Protein AF-A0A0T6BA64-F1 (afdb_monomer)

InterPro domains:
  IPR000832 GPCR, family 2, secretin-like [PF00002] (2-175)
  IPR017981 GPCR, family 2-like, 7TM [PS50261] (1-182)
  IPR051384 Methuselah G-protein coupled receptor [PTHR47154] (1-181)

Sequence (182 aa):
MIISMPFLLATFLVYALLPDRNLPAKALMCYVLSLLFAYILLVTIQLNNGHEEKTCIALGFFCYFFFMASFFWMNASCLDIFFTFSGIRGVLGDKKKENKRFMYYSVYAWGIPVLMVGFASIFTFKVTDSSNWYTGIGNGQCWFRNGWPTGIYFYFPIAILLIVNMVLFGVTTYKIKKVQHD

Radius of gyration: 18.96 Å; Cα contacts (8 Å, |Δi|>4): 178; chains: 1; bounding box: 51×31×55 Å

Mean predicted aligned error: 5.9 Å

Foldseek 3Di:
DVVCLVVLVVLLVVLVPDPDCALLSVLSNLLSVLVNQLVVLVVVQVVDLPDDLVVLQVSALSSQLSLQLNLLSLLLSLVVLLCVLVVVDDPDDDPVVRVVSSVVSCCRSNVVSVVLSVVLVCLCPPPDPPDLSHQCCSVSGSYGDPDSNCVPSPVVVSVVSVVSSVVSVVSSVVSVVVVVVD

Nearest PDB structures (foldseek):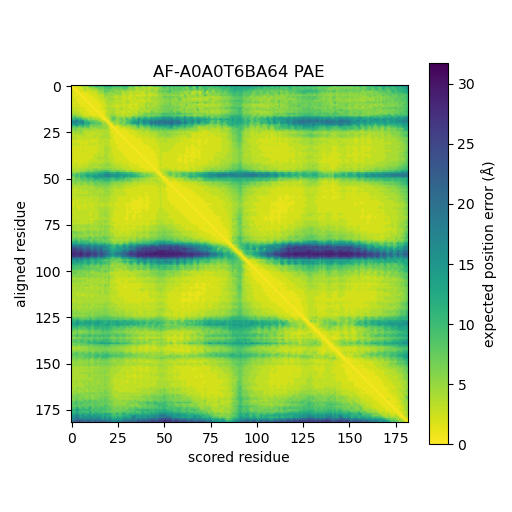
  6ds0-assembly1_A  TM=7.260E-01  e=1.785E-01  Homo sapiens
  7wc8-assembly1_A  TM=6.322E-01  e=1.474E-01  Homo sapiens
  8u54-assembly1_A  TM=6.680E-01  e=2.619E-01  Homo sapiens
  8u5c-assembly1_F  TM=7.156E-01  e=7.518E-01  Homo sapiens
  8z8z-assembly1_B  TM=6.820E-01  e=1.103E+00  Homo sapiens

Structure (mmCIF, N/CA/C/O backbone):
data_AF-A0A0T6BA64-F1
#
_entry.id   AF-A0A0T6BA64-F1
#
loop_
_atom_site.group_PDB
_atom_site.id
_atom_site.type_symbol
_atom_site.label_atom_id
_atom_site.label_alt_id
_atom_site.label_comp_id
_atom_site.label_asym_id
_atom_site.label_entity_id
_atom_site.label_seq_id
_atom_site.pdbx_PDB_ins_code
_atom_site.Cartn_x
_atom_site.Cartn_y
_atom_site.Cartn_z
_atom_site.occupancy
_atom_site.B_iso_or_equiv
_atom_site.auth_seq_id
_atom_site.auth_comp_id
_atom_site.auth_asym_id
_atom_site.auth_atom_id
_atom_site.pdbx_PDB_model_num
ATOM 1 N N . MET A 1 1 ? 4.793 15.637 -0.772 1.00 80.38 1 MET A N 1
ATOM 2 C CA . MET A 1 1 ? 5.589 14.464 -0.342 1.00 80.38 1 MET A CA 1
ATOM 3 C C . MET A 1 1 ? 6.731 14.877 0.572 1.00 80.38 1 MET A C 1
ATOM 5 O O . MET A 1 1 ? 6.636 14.577 1.751 1.00 80.38 1 MET A O 1
ATOM 9 N N . ILE A 1 2 ? 7.733 15.629 0.091 1.00 85.50 2 ILE A N 1
ATOM 10 C CA . ILE A 1 2 ? 8.911 16.033 0.894 1.00 85.50 2 ILE A CA 1
ATOM 11 C C . ILE A 1 2 ? 8.518 16.811 2.159 1.00 85.50 2 ILE A C 1
ATOM 13 O O . ILE A 1 2 ? 8.923 16.439 3.253 1.00 85.50 2 ILE A O 1
ATOM 17 N N . ILE A 1 3 ? 7.651 17.824 2.030 1.00 88.62 3 ILE A N 1
ATOM 18 C CA . ILE A 1 3 ? 7.173 18.614 3.181 1.00 88.62 3 ILE A CA 1
ATOM 19 C C . ILE A 1 3 ? 6.436 17.735 4.202 1.00 88.62 3 ILE A C 1
ATOM 21 O O . ILE A 1 3 ? 6.531 17.980 5.39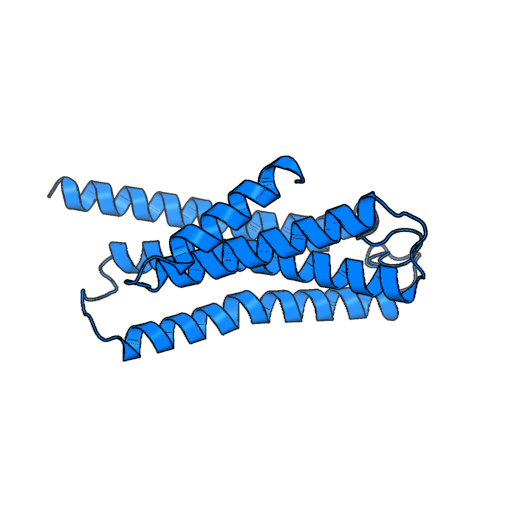3 1.00 88.62 3 ILE A O 1
ATOM 25 N N . SER A 1 4 ? 5.724 16.696 3.756 1.00 87.88 4 SER A N 1
ATOM 26 C CA . SER A 1 4 ? 4.881 15.846 4.608 1.00 87.88 4 SER A CA 1
ATOM 27 C C . SER A 1 4 ? 5.673 14.811 5.419 1.00 87.88 4 SER A C 1
ATOM 29 O O . SER A 1 4 ? 5.220 14.404 6.486 1.00 87.88 4 SER A O 1
ATOM 31 N N . MET A 1 5 ? 6.846 14.381 4.942 1.00 89.12 5 MET A N 1
ATOM 32 C CA . MET A 1 5 ? 7.691 13.377 5.605 1.00 89.12 5 MET A CA 1
ATOM 33 C C . MET A 1 5 ? 8.061 13.707 7.059 1.00 89.12 5 MET A C 1
ATOM 35 O O . MET A 1 5 ? 7.852 12.838 7.907 1.00 89.12 5 MET A O 1
ATOM 39 N N . PRO A 1 6 ? 8.570 14.912 7.399 1.00 89.69 6 PRO A N 1
ATOM 40 C CA . PRO A 1 6 ? 8.912 15.229 8.785 1.00 89.69 6 PRO A CA 1
ATOM 41 C C . PRO A 1 6 ? 7.691 15.179 9.709 1.00 89.69 6 PRO A C 1
ATOM 43 O O . PRO A 1 6 ? 7.802 14.693 10.830 1.00 89.69 6 PRO A O 1
ATOM 46 N N . PHE A 1 7 ? 6.509 15.591 9.236 1.00 89.50 7 PHE A N 1
ATOM 47 C CA . PHE A 1 7 ? 5.272 15.498 10.020 1.00 89.50 7 PHE A CA 1
ATOM 48 C C . PHE A 1 7 ? 4.823 14.049 10.225 1.00 89.50 7 PHE A C 1
ATOM 50 O O . PHE A 1 7 ? 4.375 13.696 11.316 1.00 89.50 7 PHE A O 1
ATOM 57 N N . LEU A 1 8 ? 4.967 13.190 9.211 1.00 87.00 8 LEU A N 1
ATOM 58 C CA . LEU A 1 8 ? 4.684 11.757 9.338 1.00 87.00 8 LEU A CA 1
ATOM 59 C C . LEU A 1 8 ? 5.641 11.094 10.334 1.00 87.00 8 LEU A C 1
ATOM 61 O O . LEU A 1 8 ? 5.199 10.345 11.202 1.00 87.00 8 LEU A O 1
ATOM 65 N N . LEU A 1 9 ? 6.932 11.420 10.269 1.00 89.31 9 LEU A N 1
ATOM 66 C CA . LEU A 1 9 ? 7.919 10.921 11.223 1.00 89.31 9 LEU A CA 1
ATOM 67 C C . LEU A 1 9 ? 7.616 11.402 12.647 1.00 89.31 9 LEU A C 1
ATOM 69 O O . LEU A 1 9 ? 7.601 10.594 13.572 1.00 89.31 9 LEU A O 1
ATOM 73 N N . ALA A 1 10 ? 7.309 12.688 12.823 1.00 88.81 10 ALA A N 1
ATOM 74 C CA . ALA A 1 10 ? 6.904 13.240 14.113 1.00 88.81 10 ALA A CA 1
ATOM 75 C C . ALA A 1 10 ? 5.653 12.534 14.658 1.00 88.81 10 ALA A C 1
ATOM 77 O O . ALA A 1 10 ? 5.630 12.135 15.819 1.00 88.81 10 ALA A O 1
ATOM 78 N N . THR A 1 11 ? 4.647 12.302 13.809 1.00 88.81 11 THR A N 1
ATOM 79 C CA . THR A 1 11 ? 3.441 11.542 14.174 1.00 88.81 11 THR A CA 1
ATOM 80 C C . THR A 1 11 ? 3.814 10.148 14.668 1.00 88.81 11 THR A C 1
A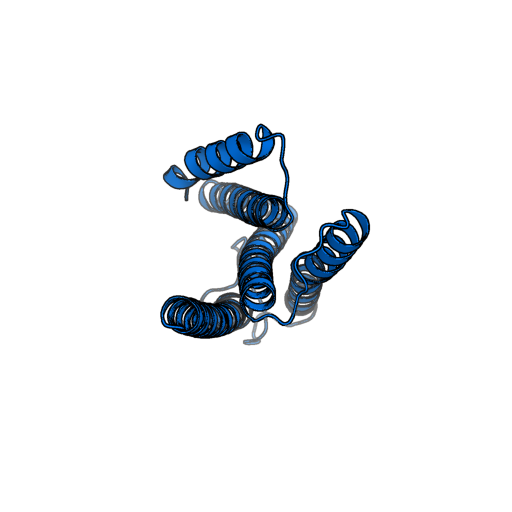TOM 82 O O . THR A 1 11 ? 3.402 9.747 15.753 1.00 88.81 11 THR A O 1
ATOM 85 N N . PHE A 1 12 ? 4.646 9.419 13.923 1.00 88.75 12 PHE A N 1
ATOM 86 C CA . PHE A 1 12 ? 5.101 8.096 14.340 1.00 88.75 12 PHE A CA 1
ATOM 87 C C . PHE A 1 12 ? 5.813 8.126 15.700 1.00 88.75 12 PHE A C 1
ATOM 89 O O . PHE A 1 12 ? 5.494 7.313 16.567 1.00 88.75 12 PHE A O 1
ATOM 96 N N . LEU A 1 13 ? 6.726 9.079 15.914 1.00 87.75 13 LEU A N 1
ATOM 97 C CA . LEU A 1 13 ? 7.466 9.223 17.170 1.00 87.75 13 LEU A CA 1
ATOM 98 C C . LEU A 1 13 ? 6.541 9.517 18.354 1.00 87.75 13 LEU A C 1
ATOM 100 O O . LEU A 1 13 ? 6.659 8.863 19.387 1.00 87.75 13 LEU A O 1
ATOM 104 N N . VAL A 1 14 ? 5.583 10.434 18.204 1.00 89.38 14 VAL A N 1
ATOM 105 C CA . VAL A 1 14 ? 4.609 10.758 19.261 1.00 89.38 14 VAL A CA 1
ATOM 106 C C . VAL A 1 14 ? 3.811 9.520 19.661 1.00 89.38 14 VAL A C 1
ATOM 108 O O . VAL A 1 14 ? 3.749 9.177 20.842 1.00 89.38 14 VAL A O 1
ATOM 111 N N . TYR A 1 15 ? 3.257 8.795 18.686 1.00 84.00 15 TYR A N 1
ATOM 112 C CA . TYR A 1 15 ? 2.521 7.562 18.970 1.00 84.00 15 TYR A CA 1
ATOM 113 C C . TYR A 1 15 ? 3.429 6.458 19.540 1.00 84.00 15 TYR A C 1
ATOM 115 O O . TYR A 1 15 ? 2.959 5.614 20.300 1.00 84.00 15 TYR A O 1
ATOM 123 N N . ALA A 1 16 ? 4.723 6.441 19.198 1.00 82.88 16 ALA A N 1
ATOM 124 C CA . ALA A 1 16 ? 5.689 5.464 19.705 1.00 82.88 16 ALA A CA 1
ATOM 125 C C . ALA A 1 16 ? 6.068 5.708 21.163 1.00 82.88 16 ALA A C 1
ATOM 127 O O . ALA A 1 16 ? 6.277 4.737 21.893 1.00 82.88 16 ALA A O 1
ATOM 128 N N . LEU A 1 17 ? 6.125 6.966 21.584 1.00 86.00 17 LEU A N 1
ATOM 129 C CA . LEU A 1 17 ? 6.454 7.357 22.951 1.00 86.00 17 LEU A CA 1
ATOM 130 C C . LEU A 1 17 ? 5.261 7.234 23.907 1.00 86.00 17 LEU A C 1
ATOM 132 O O . LEU A 1 17 ? 5.465 7.124 25.114 1.00 86.00 17 LEU A O 1
ATOM 136 N N . LEU A 1 18 ? 4.027 7.211 23.391 1.00 85.44 18 LEU A N 1
ATOM 137 C CA . LEU A 1 18 ? 2.838 6.988 24.209 1.00 85.44 18 LEU A CA 1
ATOM 138 C C . LEU A 1 18 ? 2.842 5.555 24.794 1.00 85.44 18 LEU A C 1
ATOM 140 O O . LEU A 1 18 ? 2.893 4.579 24.036 1.00 85.44 18 LEU A O 1
ATOM 144 N N . PRO A 1 19 ? 2.777 5.406 26.133 1.00 69.25 19 PRO A N 1
ATOM 145 C CA . PRO A 1 19 ? 2.881 4.108 26.800 1.00 69.25 19 PRO A CA 1
ATOM 146 C C . PRO A 1 19 ? 1.635 3.229 26.610 1.00 69.25 19 PRO A C 1
ATOM 148 O O . PRO A 1 19 ? 1.735 2.005 26.696 1.00 69.25 19 PRO A O 1
ATOM 151 N N . ASP A 1 20 ? 0.477 3.828 26.310 1.00 70.25 20 ASP A N 1
ATOM 152 C CA . ASP A 1 20 ? -0.787 3.109 26.137 1.00 70.25 20 ASP A CA 1
ATOM 153 C C . ASP A 1 20 ? -1.105 2.861 24.652 1.00 70.25 20 ASP A C 1
ATOM 155 O O . ASP A 1 20 ? -1.774 3.639 23.965 1.00 70.25 20 ASP A O 1
ATOM 159 N N . ARG A 1 21 ? -0.543 1.772 24.115 1.00 71.00 21 ARG A N 1
ATOM 160 C CA . ARG A 1 21 ? -0.659 1.405 22.695 1.00 71.00 21 ARG A CA 1
ATOM 161 C C . ARG A 1 21 ? -1.885 0.537 22.436 1.00 71.00 21 ARG A C 1
ATOM 163 O O . ARG A 1 21 ? -1.768 -0.682 22.276 1.00 71.00 21 ARG A O 1
ATOM 170 N N . ASN A 1 22 ? -3.033 1.189 22.322 1.00 74.44 22 ASN A N 1
ATOM 171 C CA . ASN A 1 22 ? -4.276 0.553 21.892 1.00 74.44 22 ASN A CA 1
ATOM 172 C C . ASN A 1 22 ? -4.222 0.133 20.409 1.00 74.44 22 ASN A C 1
ATOM 174 O O . ASN A 1 22 ? -3.471 0.693 19.605 1.00 74.44 22 ASN A O 1
ATOM 178 N N . LEU A 1 23 ? -5.053 -0.836 20.023 1.00 77.38 23 LEU A N 1
ATOM 179 C CA . LEU A 1 23 ? -5.193 -1.339 18.649 1.00 77.38 23 LEU A CA 1
ATOM 180 C C . LEU A 1 23 ? -5.270 -0.240 17.567 1.00 77.38 23 LEU A C 1
ATOM 182 O O . LEU A 1 23 ? -4.531 -0.358 16.583 1.00 77.38 23 LEU A O 1
ATOM 186 N N . PRO A 1 24 ? -6.062 0.844 17.733 1.00 79.56 24 PRO A N 1
ATOM 187 C CA . PRO A 1 24 ? -6.122 1.918 16.742 1.00 79.56 24 PRO A CA 1
ATOM 188 C C . PRO A 1 24 ? -4.794 2.671 16.607 1.00 79.56 24 PRO A C 1
ATOM 190 O O . PRO A 1 24 ? -4.396 3.020 15.499 1.00 79.56 24 PRO A O 1
ATOM 193 N N . ALA A 1 25 ? -4.067 2.868 17.714 1.00 82.94 25 ALA A N 1
ATOM 194 C CA . ALA A 1 25 ? -2.758 3.516 17.696 1.00 82.94 25 ALA A CA 1
ATOM 195 C C . ALA A 1 25 ? -1.731 2.671 16.926 1.00 82.94 25 ALA A C 1
ATOM 197 O O . ALA A 1 25 ? -0.998 3.202 16.095 1.00 82.94 25 ALA A O 1
ATOM 198 N N . LYS A 1 26 ? -1.723 1.344 17.124 1.00 85.88 26 LYS A N 1
ATOM 199 C CA . LYS A 1 26 ? -0.844 0.427 16.373 1.00 85.88 26 LYS A CA 1
ATOM 200 C C . LYS A 1 26 ? -1.158 0.430 14.874 1.00 85.88 26 LYS A C 1
ATOM 202 O O . LYS A 1 26 ? -0.240 0.488 14.061 1.00 85.88 26 LYS A O 1
ATOM 207 N N . ALA A 1 27 ? -2.438 0.397 14.502 1.00 87.38 27 ALA A N 1
ATOM 208 C CA . ALA A 1 27 ? -2.855 0.454 13.101 1.00 87.38 27 ALA A CA 1
ATOM 209 C C . ALA A 1 27 ? -2.463 1.788 12.440 1.00 87.38 27 ALA A C 1
ATOM 211 O O . ALA A 1 27 ? -1.934 1.795 11.327 1.00 87.38 27 ALA A O 1
ATOM 212 N N . LEU A 1 28 ? -2.632 2.907 13.155 1.00 87.94 28 LEU A N 1
ATOM 213 C CA . LEU A 1 28 ? -2.212 4.229 12.692 1.00 87.94 28 LEU A CA 1
ATOM 214 C C . LEU A 1 28 ? -0.693 4.310 12.495 1.00 87.94 28 LEU A C 1
ATOM 216 O O . LEU A 1 28 ? -0.232 4.862 11.500 1.00 87.94 28 LEU A O 1
ATOM 220 N N . MET A 1 29 ? 0.099 3.727 13.395 1.00 90.19 29 MET A N 1
ATOM 221 C CA . MET A 1 29 ? 1.554 3.656 13.229 1.00 90.19 29 MET A CA 1
ATOM 222 C C . MET A 1 29 ? 1.946 2.895 11.967 1.00 90.19 29 MET A C 1
ATOM 224 O O . MET A 1 29 ? 2.798 3.367 11.219 1.00 90.19 29 MET A O 1
ATOM 228 N N . CYS A 1 30 ? 1.322 1.744 11.704 1.00 92.81 30 CYS A N 1
ATOM 229 C CA . CYS A 1 30 ? 1.578 0.976 10.488 1.00 92.81 30 CYS A CA 1
ATOM 230 C C . CYS A 1 30 ? 1.177 1.750 9.226 1.00 92.81 30 CYS A C 1
ATOM 232 O O . CYS A 1 30 ? 1.926 1.735 8.249 1.00 92.81 30 CYS A O 1
ATOM 234 N N . TYR A 1 31 ? 0.055 2.475 9.260 1.00 93.81 31 TYR A N 1
ATOM 235 C CA . TYR A 1 31 ? -0.351 3.388 8.190 1.00 93.81 31 TYR A CA 1
ATOM 236 C C . TYR A 1 31 ? 0.714 4.462 7.922 1.00 93.81 31 TYR A C 1
ATOM 238 O O . TYR A 1 31 ? 1.200 4.583 6.796 1.00 93.81 31 TYR A O 1
ATOM 246 N N . VAL A 1 32 ? 1.107 5.206 8.960 1.00 93.44 32 VAL A N 1
ATOM 247 C CA . VAL A 1 32 ? 2.059 6.322 8.862 1.00 93.44 32 VAL A CA 1
ATOM 248 C C . VAL A 1 32 ? 3.434 5.838 8.411 1.00 93.44 32 VAL A C 1
ATOM 250 O O . VAL A 1 32 ? 4.032 6.456 7.533 1.00 93.44 32 VAL A O 1
ATOM 253 N N . LEU A 1 33 ? 3.921 4.720 8.957 1.00 93.88 33 LEU A N 1
ATOM 254 C CA . LEU A 1 33 ? 5.185 4.117 8.535 1.00 93.88 33 LEU A CA 1
ATOM 255 C C . LEU A 1 33 ? 5.143 3.690 7.071 1.00 93.88 33 LEU A C 1
ATOM 257 O O . LEU A 1 33 ? 6.059 4.017 6.322 1.00 93.88 33 LEU A O 1
ATOM 261 N N . SER A 1 34 ? 4.082 2.997 6.648 1.00 95.88 34 SER A N 1
ATOM 262 C CA . SER A 1 34 ? 3.946 2.559 5.254 1.00 95.88 34 SER A CA 1
ATOM 263 C C . SER A 1 34 ? 3.957 3.755 4.307 1.00 95.88 34 SER A C 1
ATOM 265 O O . SER A 1 34 ? 4.684 3.758 3.319 1.00 95.88 34 SER A O 1
ATOM 267 N N . LEU A 1 35 ? 3.218 4.815 4.643 1.00 94.56 35 LEU A N 1
ATOM 268 C CA . LEU A 1 35 ? 3.168 6.026 3.830 1.00 94.56 35 LEU A CA 1
ATOM 269 C C . LEU A 1 35 ? 4.510 6.777 3.807 1.00 94.56 35 LEU A C 1
ATOM 271 O O . LEU A 1 35 ? 4.902 7.303 2.767 1.00 94.56 35 LEU A O 1
ATOM 275 N N . LEU A 1 36 ? 5.237 6.800 4.928 1.00 94.31 36 LEU A N 1
ATOM 276 C CA . LEU A 1 36 ? 6.576 7.384 5.001 1.00 94.31 36 LEU A CA 1
ATOM 277 C C . LEU A 1 36 ? 7.546 6.651 4.065 1.00 94.31 36 LEU A C 1
ATOM 279 O O . LEU A 1 36 ? 8.220 7.302 3.267 1.00 94.31 36 LEU A O 1
ATOM 283 N N . PHE A 1 37 ? 7.578 5.314 4.107 1.00 96.06 37 PHE A N 1
ATOM 284 C CA . PHE A 1 37 ? 8.403 4.512 3.198 1.00 96.06 37 PHE A CA 1
ATOM 285 C C . PHE A 1 37 ? 8.004 4.705 1.733 1.00 96.06 37 PHE A C 1
ATOM 287 O O . PHE A 1 37 ? 8.881 4.897 0.892 1.00 96.06 37 PHE A O 1
ATOM 294 N N . ALA A 1 38 ? 6.702 4.735 1.429 1.00 96.06 38 ALA A N 1
ATOM 295 C CA . ALA A 1 38 ? 6.206 5.007 0.081 1.00 96.06 38 ALA A CA 1
ATOM 296 C C . ALA A 1 38 ? 6.723 6.351 -0.452 1.00 96.06 38 ALA A C 1
ATOM 298 O O . ALA A 1 38 ? 7.245 6.426 -1.563 1.00 96.06 38 ALA A O 1
ATOM 299 N N . TYR A 1 39 ? 6.648 7.414 0.355 1.00 95.12 39 TYR A N 1
ATOM 300 C CA . TYR A 1 39 ? 7.161 8.720 -0.044 1.00 95.12 39 TYR A CA 1
ATOM 301 C C . TYR A 1 39 ? 8.681 8.749 -0.176 1.00 95.12 39 TYR A C 1
ATOM 303 O O . TYR A 1 39 ? 9.168 9.418 -1.083 1.00 95.12 39 TYR A O 1
ATOM 311 N N . ILE A 1 40 ? 9.431 8.057 0.689 1.00 94.25 40 ILE A N 1
ATOM 312 C CA . ILE A 1 40 ? 10.899 7.998 0.587 1.00 94.25 40 ILE A CA 1
ATOM 313 C C . ILE A 1 40 ? 11.285 7.369 -0.749 1.00 94.25 40 ILE A C 1
ATOM 315 O O . ILE A 1 40 ? 12.029 7.975 -1.514 1.00 94.25 40 ILE A O 1
ATOM 319 N N . LEU A 1 41 ? 10.701 6.213 -1.068 1.00 94.62 41 LEU A N 1
ATOM 320 C CA . LEU A 1 41 ? 10.946 5.515 -2.329 1.00 94.62 41 LEU A CA 1
ATOM 321 C C . LEU A 1 41 ? 10.539 6.365 -3.534 1.00 94.62 41 LEU A C 1
ATOM 323 O O . LEU A 1 41 ? 11.291 6.456 -4.500 1.00 94.62 41 LEU A O 1
ATOM 327 N N . LEU A 1 42 ? 9.385 7.031 -3.471 1.00 93.44 42 LEU A N 1
ATOM 328 C CA . LEU A 1 42 ? 8.918 7.881 -4.562 1.00 93.44 42 LEU A CA 1
ATOM 329 C C . LEU A 1 42 ? 9.830 9.096 -4.786 1.00 93.44 42 LEU A C 1
ATOM 331 O O . LEU A 1 42 ? 10.104 9.448 -5.930 1.00 93.44 42 LEU A O 1
ATOM 335 N N . VAL A 1 43 ? 10.359 9.702 -3.721 1.00 93.19 43 VAL A N 1
ATOM 336 C CA . VAL A 1 43 ? 11.366 10.768 -3.831 1.00 93.19 43 VAL A CA 1
ATOM 337 C C . VAL A 1 43 ? 12.667 10.230 -4.433 1.00 93.19 43 VAL A C 1
ATOM 339 O O . VAL A 1 43 ? 13.224 10.871 -5.319 1.00 93.19 43 VAL A O 1
ATOM 342 N N . THR A 1 44 ? 13.127 9.040 -4.035 1.00 91.62 44 THR A N 1
ATOM 343 C CA . THR A 1 44 ? 14.306 8.389 -4.639 1.00 91.62 44 THR A CA 1
ATOM 344 C C . THR A 1 44 ? 14.125 8.122 -6.135 1.00 91.62 44 THR A C 1
ATOM 346 O O . THR A 1 44 ? 15.067 8.298 -6.907 1.00 91.62 44 THR A O 1
ATOM 349 N N . ILE A 1 45 ? 12.922 7.725 -6.556 1.00 91.44 45 ILE A N 1
ATOM 350 C CA . ILE A 1 45 ? 12.578 7.524 -7.969 1.00 91.44 45 ILE A CA 1
ATOM 351 C C . ILE A 1 45 ? 12.580 8.859 -8.728 1.00 91.44 45 ILE A C 1
ATOM 353 O O . ILE A 1 45 ? 13.100 8.922 -9.832 1.00 91.44 45 ILE A O 1
ATOM 357 N N . GLN A 1 46 ? 12.026 9.928 -8.149 1.00 89.81 46 GLN A N 1
ATOM 358 C CA . GLN A 1 46 ? 11.896 11.224 -8.833 1.00 89.81 46 GLN A CA 1
ATOM 359 C C . GLN A 1 46 ? 13.198 12.028 -8.907 1.00 89.81 46 GLN A C 1
ATOM 361 O O . GLN A 1 46 ? 13.386 12.798 -9.846 1.00 89.81 46 GLN A O 1
ATOM 366 N N . LEU A 1 47 ? 14.082 11.892 -7.915 1.00 88.12 47 LEU A N 1
ATOM 367 C CA . LEU A 1 47 ? 15.344 12.636 -7.871 1.00 88.12 47 LEU A CA 1
ATOM 368 C C . LEU A 1 47 ? 16.438 12.017 -8.744 1.00 88.12 47 LEU A C 1
ATOM 370 O O . LEU A 1 47 ? 17.379 12.714 -9.114 1.00 88.12 47 LEU A O 1
ATOM 374 N N . ASN A 1 48 ? 16.336 10.728 -9.063 1.00 84.31 48 ASN A N 1
ATOM 375 C CA . ASN A 1 48 ? 17.315 10.039 -9.890 1.00 84.31 48 ASN A CA 1
ATOM 376 C C . ASN A 1 48 ? 16.614 9.239 -10.991 1.00 84.31 48 ASN A C 1
ATOM 378 O O . ASN A 1 48 ? 16.017 8.204 -10.724 1.00 84.31 48 ASN A O 1
ATOM 382 N N . ASN A 1 49 ? 16.738 9.693 -12.237 1.00 75.62 49 ASN A N 1
ATOM 383 C CA . ASN A 1 49 ? 16.164 9.008 -13.400 1.00 75.62 49 ASN A CA 1
ATOM 384 C C . ASN A 1 49 ? 17.115 7.962 -14.015 1.00 75.62 49 ASN A C 1
ATOM 386 O O . ASN A 1 49 ? 16.736 7.281 -14.961 1.00 75.62 49 ASN A O 1
ATOM 390 N N . GLY A 1 50 ? 18.346 7.838 -13.506 1.00 81.62 50 GLY A N 1
ATOM 391 C CA . GLY A 1 50 ? 19.394 6.962 -14.041 1.00 81.62 50 GLY A CA 1
ATOM 392 C C . GLY A 1 50 ? 19.568 5.644 -13.285 1.00 81.62 50 GLY A C 1
ATOM 393 O O . GLY A 1 50 ? 20.678 5.118 -13.242 1.00 81.62 50 GLY A O 1
ATOM 394 N N . HIS A 1 51 ? 18.525 5.135 -12.622 1.00 85.69 51 HIS A N 1
ATOM 395 C CA . HIS A 1 51 ? 18.614 3.856 -11.909 1.00 85.69 51 HIS A CA 1
ATOM 396 C C . HIS A 1 51 ? 18.848 2.699 -12.885 1.00 85.69 51 HIS A C 1
ATOM 398 O O . HIS A 1 51 ? 18.213 2.628 -13.935 1.00 85.69 51 HIS A O 1
ATOM 404 N N . GLU A 1 52 ? 19.708 1.751 -12.503 1.00 90.38 52 GLU A N 1
ATOM 405 C CA . GLU A 1 52 ? 19.819 0.469 -13.205 1.00 90.38 52 GLU A CA 1
ATOM 406 C C . GLU A 1 52 ? 18.447 -0.226 -13.245 1.00 90.38 52 GLU A C 1
ATOM 408 O O . GLU A 1 52 ? 17.690 -0.165 -12.273 1.00 90.38 52 GLU A O 1
ATOM 413 N N . GLU A 1 53 ? 18.136 -0.920 -14.343 1.00 89.00 53 GLU A N 1
ATOM 414 C CA . GLU A 1 53 ? 16.839 -1.566 -14.589 1.00 89.00 53 GLU A CA 1
ATOM 415 C C . GLU A 1 53 ? 16.346 -2.392 -13.388 1.00 89.00 53 GLU A C 1
ATOM 417 O O . GLU A 1 53 ? 15.222 -2.216 -12.917 1.00 89.00 53 GLU A O 1
ATOM 422 N N . LYS A 1 54 ? 17.208 -3.237 -12.811 1.00 90.94 54 LYS A N 1
ATOM 423 C CA . LYS A 1 54 ? 16.859 -4.083 -11.656 1.00 90.94 54 LYS A CA 1
ATOM 424 C C . LYS A 1 54 ? 16.499 -3.264 -10.416 1.00 90.94 54 LYS A C 1
ATOM 426 O O . LYS A 1 54 ? 15.525 -3.576 -9.729 1.00 90.94 54 LYS A O 1
ATOM 431 N N . THR A 1 55 ? 17.263 -2.209 -10.146 1.00 92.69 55 THR A N 1
ATOM 432 C CA . THR A 1 55 ? 17.020 -1.284 -9.031 1.00 92.69 55 THR A CA 1
ATOM 433 C C . THR A 1 55 ? 15.719 -0.523 -9.246 1.00 92.69 55 THR A C 1
ATOM 435 O O . THR A 1 55 ? 14.916 -0.393 -8.326 1.00 92.69 55 THR A O 1
ATOM 438 N N . CYS A 1 56 ? 15.468 -0.086 -10.476 1.00 93.12 56 CYS A N 1
ATOM 439 C CA . CYS A 1 56 ? 14.256 0.610 -10.877 1.00 93.12 56 CYS A CA 1
ATOM 440 C C . CYS A 1 56 ? 13.002 -0.256 -10.683 1.00 93.12 56 CYS A C 1
ATOM 442 O O . CYS A 1 56 ? 12.021 0.183 -10.079 1.00 93.12 56 CYS A O 1
ATOM 444 N N . ILE A 1 57 ? 13.062 -1.519 -11.113 1.00 93.31 57 ILE A N 1
ATOM 445 C CA . ILE A 1 57 ? 11.993 -2.502 -10.916 1.00 93.31 57 ILE A CA 1
ATOM 446 C C . ILE A 1 57 ? 11.734 -2.733 -9.423 1.00 93.31 57 ILE A C 1
ATOM 448 O O . ILE A 1 57 ? 10.584 -2.685 -8.980 1.00 93.31 57 ILE A O 1
ATOM 452 N N . ALA A 1 58 ? 12.793 -2.945 -8.636 1.00 95.19 58 ALA A N 1
ATOM 453 C CA . ALA A 1 58 ? 12.674 -3.151 -7.196 1.00 95.19 58 ALA A CA 1
ATOM 454 C C . ALA A 1 58 ? 12.034 -1.937 -6.507 1.00 95.19 58 ALA A C 1
ATOM 456 O O . ALA A 1 58 ? 11.040 -2.090 -5.795 1.00 95.19 58 ALA A O 1
ATOM 457 N N . LEU A 1 59 ? 12.547 -0.728 -6.761 1.00 95.06 59 LEU A N 1
ATOM 458 C CA . LEU A 1 59 ? 12.004 0.518 -6.216 1.00 95.06 59 LEU A CA 1
ATOM 459 C C . LEU A 1 59 ? 10.528 0.697 -6.582 1.00 95.06 59 LEU A C 1
ATOM 461 O O . LEU A 1 59 ? 9.732 1.030 -5.706 1.00 95.06 59 LEU A O 1
ATOM 465 N N . GLY A 1 60 ? 10.149 0.424 -7.833 1.00 94.94 60 GLY A N 1
ATOM 466 C CA . GLY A 1 60 ? 8.764 0.515 -8.296 1.00 94.94 60 GLY A CA 1
ATOM 467 C C . GLY A 1 60 ? 7.823 -0.421 -7.536 1.00 94.94 60 GLY A C 1
ATOM 468 O O . GLY A 1 60 ? 6.790 0.023 -7.030 1.00 94.94 60 GLY A O 1
ATOM 469 N N . PHE A 1 61 ? 8.193 -1.696 -7.375 1.00 96.44 61 PHE A N 1
ATOM 470 C CA . PHE A 1 61 ? 7.370 -2.658 -6.635 1.00 96.44 61 PHE A CA 1
ATOM 471 C C . PHE A 1 61 ? 7.300 -2.367 -5.137 1.00 96.44 61 PHE A C 1
ATOM 473 O O . PHE A 1 61 ? 6.216 -2.462 -4.561 1.00 96.44 61 PHE A O 1
ATOM 480 N N . PHE A 1 62 ? 8.409 -1.980 -4.500 1.00 97.19 62 PHE A N 1
ATOM 481 C CA . PHE A 1 62 ? 8.385 -1.586 -3.090 1.00 97.19 62 PHE A CA 1
ATOM 482 C C . PHE A 1 62 ? 7.544 -0.326 -2.882 1.00 97.19 62 PHE A C 1
ATOM 484 O O . PHE A 1 62 ? 6.735 -0.272 -1.958 1.00 97.19 62 PHE A O 1
ATOM 491 N N . CYS A 1 63 ? 7.678 0.667 -3.761 1.00 96.44 63 CYS A N 1
ATOM 492 C CA . CYS A 1 63 ? 6.885 1.889 -3.702 1.00 96.44 63 CYS A CA 1
ATOM 493 C C . CYS A 1 63 ? 5.389 1.563 -3.824 1.00 96.44 63 CYS A C 1
ATOM 495 O O . CYS A 1 63 ? 4.589 1.975 -2.981 1.00 96.44 63 CYS A O 1
ATOM 497 N N . TYR A 1 64 ? 5.021 0.731 -4.803 1.00 96.94 64 TYR A N 1
ATOM 498 C CA . TYR A 1 64 ? 3.655 0.245 -4.984 1.00 96.94 64 TYR A CA 1
ATOM 499 C C . TYR A 1 64 ? 3.120 -0.499 -3.752 1.00 96.94 64 TYR A C 1
ATOM 501 O O . TYR A 1 64 ? 2.020 -0.199 -3.280 1.00 96.94 64 TYR A O 1
ATOM 509 N N . PHE A 1 65 ? 3.911 -1.421 -3.198 1.00 97.88 65 PHE A N 1
ATOM 510 C CA . PHE A 1 65 ? 3.576 -2.174 -1.992 1.00 97.88 65 PHE A CA 1
ATOM 511 C C . PHE A 1 65 ? 3.239 -1.251 -0.818 1.00 97.88 65 PHE A C 1
ATOM 513 O O . PHE A 1 65 ? 2.176 -1.386 -0.214 1.00 97.88 65 PHE A O 1
ATOM 520 N N . PHE A 1 66 ? 4.120 -0.297 -0.509 1.00 97.69 66 PHE A N 1
ATOM 521 C CA . PHE A 1 66 ? 3.950 0.589 0.640 1.00 97.69 66 PHE A CA 1
ATOM 522 C C . PHE A 1 66 ? 2.777 1.557 0.469 1.00 97.69 66 PHE A C 1
ATOM 524 O O . PHE A 1 66 ? 2.049 1.804 1.435 1.00 97.69 66 PHE A O 1
ATOM 531 N N . PHE A 1 67 ? 2.534 2.053 -0.749 1.00 96.44 67 PHE A N 1
ATOM 532 C CA . PHE A 1 67 ? 1.329 2.829 -1.029 1.00 96.44 67 PHE A CA 1
ATOM 533 C C . PHE A 1 67 ? 0.073 2.002 -0.771 1.00 96.44 67 PHE A C 1
ATOM 535 O O . PHE A 1 67 ? -0.777 2.429 0.010 1.00 96.44 67 PHE A O 1
ATOM 542 N N . MET A 1 68 ? -0.034 0.809 -1.358 1.00 96.94 68 MET A N 1
ATOM 543 C CA . MET A 1 68 ? -1.203 -0.048 -1.159 1.00 96.94 68 MET A CA 1
ATOM 544 C C . MET A 1 68 ? -1.388 -0.417 0.312 1.00 96.94 68 MET A C 1
ATOM 546 O O . MET A 1 68 ? -2.479 -0.234 0.850 1.00 96.94 68 MET A O 1
ATOM 550 N N . ALA A 1 69 ? -0.322 -0.833 0.999 1.00 97.12 69 ALA A N 1
ATOM 551 C CA . ALA A 1 69 ? -0.358 -1.130 2.427 1.00 97.12 69 ALA A CA 1
ATOM 552 C C . ALA A 1 69 ? -0.893 0.047 3.248 1.00 97.12 69 ALA A C 1
ATOM 554 O O . ALA A 1 69 ? -1.725 -0.161 4.128 1.00 97.12 69 ALA A O 1
ATOM 555 N N . SER A 1 70 ? -0.506 1.288 2.931 1.00 95.88 70 SER A N 1
ATOM 556 C CA . SER A 1 70 ? -1.049 2.465 3.617 1.00 95.88 70 SER A CA 1
ATOM 557 C C . SER A 1 70 ? -2.576 2.578 3.453 1.00 95.88 70 SER A C 1
ATOM 559 O O . SER A 1 70 ? -3.294 2.712 4.444 1.00 95.88 70 SER A O 1
ATOM 561 N N . PHE A 1 71 ? -3.119 2.415 2.243 1.00 95.12 71 PHE A N 1
ATOM 562 C CA . PHE A 1 71 ? -4.569 2.481 2.026 1.00 95.12 71 PHE A CA 1
ATOM 563 C C . PHE A 1 71 ? -5.323 1.339 2.716 1.00 95.12 71 PHE A C 1
ATOM 565 O O . PHE A 1 71 ? -6.396 1.565 3.283 1.00 95.12 71 PHE A O 1
ATOM 572 N N . PHE A 1 72 ? -4.759 0.131 2.732 1.00 96.06 72 PHE A N 1
ATOM 573 C CA . PHE A 1 72 ? -5.355 -0.987 3.460 1.00 96.06 72 PHE A CA 1
ATOM 574 C C . PHE A 1 72 ? -5.292 -0.803 4.980 1.00 96.06 72 PHE A C 1
ATOM 576 O O . PHE A 1 72 ? -6.268 -1.115 5.660 1.00 96.06 72 PHE A O 1
ATOM 583 N N . TRP A 1 73 ? -4.210 -0.245 5.527 1.00 95.69 73 TRP A N 1
ATOM 584 C CA . TRP A 1 73 ? -4.125 0.110 6.948 1.00 95.69 73 TRP A CA 1
ATOM 585 C C . TRP A 1 73 ? -5.119 1.208 7.334 1.00 95.69 73 TRP A C 1
ATOM 587 O O . TRP A 1 73 ? -5.743 1.134 8.398 1.00 95.69 73 TRP A O 1
ATOM 597 N N . MET A 1 74 ? -5.332 2.191 6.457 1.00 93.38 74 MET A N 1
ATOM 598 C CA . MET A 1 74 ? -6.388 3.189 6.622 1.00 93.38 74 MET A CA 1
ATOM 599 C C . MET A 1 74 ? -7.771 2.523 6.647 1.00 93.38 74 MET A C 1
ATOM 601 O O . MET A 1 74 ? -8.564 2.786 7.548 1.00 93.38 74 MET A O 1
ATOM 605 N N . ASN A 1 75 ? -8.036 1.593 5.725 1.00 94.44 75 ASN A N 1
ATOM 606 C CA . ASN A 1 75 ? -9.293 0.847 5.688 1.00 94.44 75 ASN A CA 1
ATOM 607 C C . ASN A 1 75 ? -9.506 -0.045 6.921 1.00 94.44 75 ASN A C 1
ATOM 609 O O . ASN A 1 75 ? -10.582 -0.019 7.517 1.00 94.44 75 ASN A O 1
ATOM 613 N N . ALA A 1 76 ? -8.47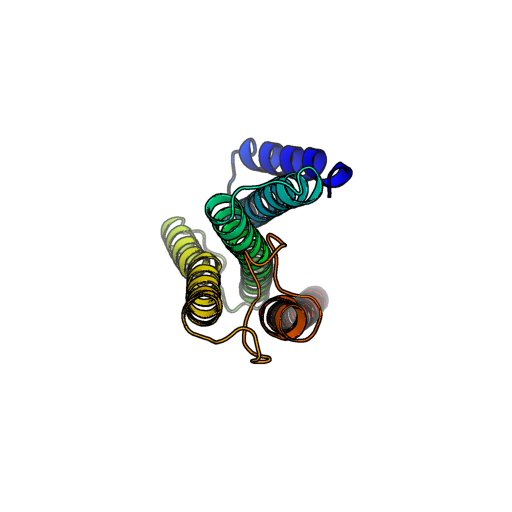4 -0.764 7.365 1.00 92.19 76 ALA A N 1
ATOM 614 C CA . ALA A 1 76 ? -8.512 -1.558 8.591 1.00 92.19 76 ALA A CA 1
ATOM 615 C C . ALA A 1 76 ? -8.824 -0.692 9.823 1.00 92.19 76 ALA A C 1
ATOM 617 O O . ALA A 1 76 ? -9.591 -1.107 10.691 1.00 92.19 76 ALA A O 1
ATOM 618 N N . SER A 1 77 ? -8.292 0.533 9.871 1.00 89.06 77 SER A N 1
ATOM 619 C CA . SER A 1 77 ? -8.577 1.489 10.947 1.00 89.06 77 SER A CA 1
ATOM 620 C C . SER A 1 77 ? -10.039 1.955 10.926 1.00 89.06 77 SER A C 1
ATOM 622 O O . SER A 1 77 ? -10.692 1.968 11.969 1.00 89.06 77 SER A O 1
ATOM 624 N N . CYS A 1 78 ? -10.600 2.262 9.749 1.00 89.62 78 CYS A N 1
ATOM 625 C CA . CYS A 1 78 ? -12.022 2.602 9.606 1.00 89.62 78 CYS A CA 1
ATOM 626 C C . CYS A 1 78 ? -12.945 1.444 10.019 1.00 89.62 78 CYS A C 1
ATOM 628 O O . CYS A 1 78 ? -13.931 1.665 10.724 1.00 89.62 78 CYS A O 1
ATOM 630 N N . LEU A 1 79 ? -12.615 0.210 9.622 1.00 88.38 79 LEU A N 1
ATOM 631 C CA . LEU A 1 79 ? -13.344 -0.993 10.034 1.00 88.38 79 LEU A CA 1
ATOM 632 C C . LEU A 1 79 ? -13.305 -1.176 11.552 1.00 88.38 79 LEU A C 1
ATOM 634 O O . LEU A 1 79 ? -14.328 -1.476 12.168 1.00 88.38 79 LEU A O 1
ATOM 638 N N . ASP A 1 80 ? -12.141 -0.975 12.166 1.00 86.31 80 ASP A N 1
ATOM 639 C CA . ASP A 1 80 ? -11.982 -1.119 13.607 1.00 86.31 80 ASP A CA 1
ATOM 640 C C . ASP A 1 80 ? -12.865 -0.151 14.399 1.00 86.31 80 ASP A C 1
ATOM 642 O O . ASP A 1 80 ? -13.571 -0.570 15.323 1.00 86.31 80 ASP A O 1
ATOM 646 N N . ILE A 1 81 ? -12.889 1.117 13.984 1.00 85.12 81 ILE A N 1
ATOM 647 C CA . ILE A 1 81 ? -13.753 2.154 14.554 1.00 85.12 81 ILE A CA 1
ATOM 648 C C . ILE A 1 81 ? -15.224 1.764 14.368 1.00 85.12 81 ILE A C 1
ATOM 650 O O . ILE A 1 81 ? -15.983 1.734 15.339 1.00 85.12 81 ILE A O 1
ATOM 654 N N . PHE A 1 82 ? -15.620 1.391 13.149 1.00 85.69 82 PHE A N 1
ATOM 655 C CA . PHE A 1 82 ? -16.993 0.997 12.843 1.00 85.69 82 PHE A CA 1
ATOM 656 C C . PHE A 1 82 ? -17.480 -0.159 13.725 1.00 85.69 82 PHE A C 1
ATOM 658 O O . PHE A 1 82 ? -18.568 -0.081 14.302 1.00 85.69 82 PHE A O 1
ATOM 665 N N . PHE A 1 83 ? -16.688 -1.225 13.873 1.00 80.50 83 PHE A N 1
ATOM 666 C CA . PHE A 1 83 ? -17.057 -2.369 14.712 1.00 80.50 83 PHE A CA 1
ATOM 667 C C . PHE A 1 83 ? -17.087 -2.032 16.202 1.00 80.50 83 PHE A C 1
ATOM 669 O O . PHE A 1 83 ? -17.837 -2.662 16.948 1.00 80.50 83 PHE A O 1
ATOM 676 N N . THR A 1 84 ? -16.281 -1.064 16.636 1.00 79.56 84 THR A N 1
ATOM 677 C CA . THR A 1 84 ? -16.240 -0.606 18.028 1.00 79.56 84 THR A CA 1
ATOM 678 C C . THR A 1 84 ? -17.494 0.193 18.381 1.00 79.56 84 THR A C 1
ATOM 680 O O . THR A 1 84 ? -18.151 -0.126 19.366 1.00 79.56 84 THR A O 1
ATOM 683 N N . PHE A 1 85 ? -17.905 1.147 17.541 1.00 73.69 85 PHE A N 1
ATOM 684 C CA . PHE A 1 85 ? -19.099 1.972 17.791 1.00 73.69 85 PHE A CA 1
ATOM 685 C C . PHE A 1 85 ? -20.420 1.317 17.379 1.00 73.69 85 PHE A C 1
ATOM 687 O O . PHE A 1 85 ? -21.485 1.732 17.822 1.00 73.69 85 PHE A O 1
ATOM 694 N N . SER A 1 86 ? -20.390 0.267 16.558 1.00 72.19 86 SER A N 1
ATOM 695 C CA . SER A 1 86 ? -21.607 -0.444 16.149 1.00 72.19 86 SER A CA 1
ATOM 696 C C . SER A 1 86 ? -22.243 -1.305 17.245 1.00 72.19 86 SER A C 1
ATOM 698 O O . SER A 1 86 ? -23.227 -1.978 16.950 1.00 72.19 86 SER A O 1
ATOM 700 N N . G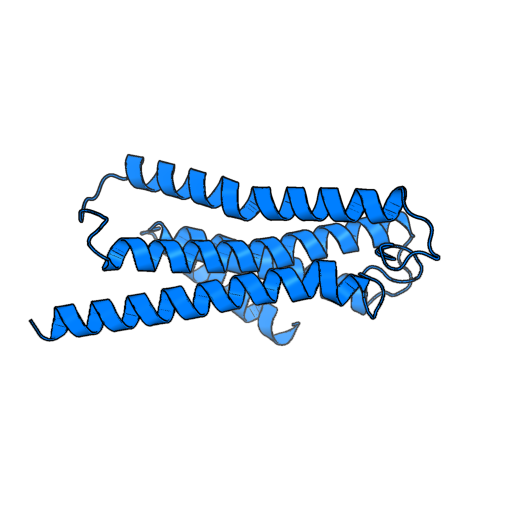LY A 1 87 ? -21.678 -1.361 18.456 1.00 63.47 87 GLY A N 1
ATOM 701 C CA . GLY A 1 87 ? -22.168 -2.214 19.549 1.00 63.47 87 GLY A CA 1
ATOM 702 C C . GLY A 1 87 ? -21.961 -3.719 19.321 1.00 63.47 87 GLY A C 1
ATOM 703 O O . GLY A 1 87 ? -22.196 -4.521 20.215 1.00 63.47 87 GLY A O 1
ATOM 704 N N . ILE A 1 88 ? -21.452 -4.113 18.145 1.00 59.56 88 ILE A N 1
ATOM 705 C CA . ILE A 1 88 ? -21.094 -5.498 17.790 1.00 59.56 88 ILE A CA 1
ATOM 706 C C . ILE A 1 88 ? -19.936 -6.000 18.674 1.00 59.56 88 ILE A C 1
ATOM 708 O O . ILE A 1 88 ? -19.745 -7.202 18.863 1.00 59.56 88 ILE A O 1
ATOM 712 N N . ARG A 1 89 ? -19.145 -5.082 19.243 1.00 61.00 89 ARG A N 1
ATOM 713 C CA . ARG A 1 89 ? -18.071 -5.393 20.184 1.00 61.00 89 ARG A CA 1
ATOM 714 C C . ARG A 1 89 ? -18.480 -5.025 21.604 1.00 61.00 89 ARG A C 1
ATOM 716 O O . ARG A 1 89 ? -18.638 -3.854 21.918 1.00 61.00 89 ARG A O 1
ATOM 723 N N . GLY A 1 90 ? -18.543 -6.031 22.477 1.00 54.78 90 GLY A N 1
ATOM 724 C CA . GLY A 1 90 ? -18.540 -5.799 23.920 1.00 54.78 90 GLY A CA 1
ATOM 725 C C . GLY A 1 90 ? -17.293 -5.017 24.352 1.00 54.78 90 GLY A C 1
ATOM 726 O O . GLY A 1 90 ? -16.189 -5.278 23.857 1.00 54.78 90 GLY A O 1
ATOM 727 N N . VAL A 1 91 ? -17.494 -4.068 25.268 1.00 52.00 91 VAL A N 1
ATOM 728 C CA . VAL A 1 91 ? -16.484 -3.197 25.892 1.00 52.00 91 VAL A CA 1
ATOM 729 C C . VAL A 1 91 ? -15.617 -4.015 26.860 1.00 52.00 91 VAL A C 1
ATOM 731 O O . VAL A 1 91 ? -15.738 -3.896 28.068 1.00 52.00 91 VAL A O 1
ATOM 734 N N . LEU A 1 92 ? -14.785 -4.931 26.365 1.00 49.88 92 LEU A N 1
ATOM 735 C CA . LEU A 1 92 ? -13.801 -5.648 27.192 1.00 49.88 92 LEU A CA 1
ATOM 736 C C . LEU A 1 92 ? -12.549 -5.896 26.335 1.00 49.88 92 LEU A C 1
ATOM 738 O O . LEU A 1 92 ? -12.613 -6.604 25.329 1.00 49.88 92 LEU A O 1
ATOM 742 N N . GLY A 1 93 ? -11.388 -5.299 26.613 1.00 56.19 93 GLY A N 1
ATOM 743 C CA . GLY A 1 93 ? -10.688 -5.271 27.905 1.00 56.19 93 GLY A CA 1
ATOM 744 C C . GLY A 1 93 ? -9.629 -6.387 27.983 1.00 56.19 93 GLY A C 1
ATOM 745 O O . GLY A 1 93 ? -8.679 -6.304 28.754 1.00 56.19 93 GLY A O 1
ATOM 746 N N . ASP A 1 94 ? -9.749 -7.415 27.131 1.00 68.81 94 ASP A N 1
ATOM 747 C CA . ASP A 1 94 ? -8.792 -8.521 27.058 1.00 68.81 94 ASP A CA 1
ATOM 748 C C . ASP A 1 94 ? -7.705 -8.255 26.000 1.00 68.81 94 ASP A C 1
ATOM 750 O O . ASP A 1 94 ? -7.936 -8.373 24.788 1.00 68.81 94 ASP A O 1
ATOM 754 N N . LYS A 1 95 ? -6.487 -7.954 26.473 1.00 68.44 95 LYS A N 1
ATOM 755 C CA . LYS A 1 95 ? -5.280 -7.753 25.648 1.00 68.44 95 LYS A CA 1
ATOM 756 C C . LYS A 1 95 ? -5.022 -8.913 24.676 1.00 68.44 95 LYS A C 1
ATOM 758 O O . LYS A 1 95 ? -4.505 -8.700 23.578 1.00 68.44 95 LYS A O 1
ATOM 763 N N . LYS A 1 96 ? -5.405 -10.150 25.021 1.00 72.50 96 LYS A N 1
ATOM 764 C CA . LYS A 1 96 ? -5.240 -11.323 24.144 1.00 72.50 96 LYS A CA 1
ATOM 765 C C . LYS A 1 96 ? -6.179 -11.263 22.938 1.00 72.50 96 LYS A C 1
ATOM 767 O O . LYS A 1 96 ? -5.782 -11.618 21.825 1.00 72.50 96 LYS A O 1
ATOM 772 N N . LYS A 1 97 ? -7.413 -10.791 23.137 1.00 76.75 97 LYS A N 1
ATOM 773 C CA . LYS A 1 97 ? -8.401 -10.584 22.067 1.00 76.75 97 LYS A CA 1
ATOM 774 C C . LYS A 1 97 ? -7.987 -9.431 21.155 1.00 76.75 97 LYS A C 1
ATOM 776 O O . LYS A 1 97 ? -8.165 -9.523 19.942 1.00 76.75 97 LYS A O 1
ATOM 781 N N . GLU A 1 98 ? -7.388 -8.389 21.722 1.00 76.88 98 GLU A N 1
ATOM 782 C CA . GLU A 1 98 ? -6.834 -7.257 20.978 1.00 76.88 98 GLU A CA 1
ATOM 783 C C . GLU A 1 98 ? -5.660 -7.670 20.078 1.00 76.88 98 GLU A C 1
ATOM 785 O O . GLU A 1 98 ? -5.686 -7.404 18.877 1.00 76.88 98 GLU A O 1
ATOM 790 N N . ASN A 1 99 ? -4.680 -8.409 20.607 1.00 79.38 99 ASN A N 1
ATOM 791 C CA . ASN A 1 99 ? -3.539 -8.882 19.816 1.00 79.38 99 ASN A CA 1
ATOM 792 C C . ASN A 1 99 ? -3.964 -9.824 18.681 1.00 79.38 99 ASN A C 1
ATOM 794 O O . ASN A 1 99 ? -3.450 -9.718 17.568 1.00 79.38 99 ASN A O 1
ATOM 798 N N . LYS A 1 100 ? -4.945 -10.708 18.917 1.00 83.62 100 LYS A N 1
ATOM 799 C CA . LYS A 1 100 ? -5.512 -11.544 17.845 1.00 83.62 100 LYS A CA 1
ATOM 800 C C . LYS A 1 100 ? -6.156 -10.703 16.742 1.00 83.62 100 LYS A C 1
ATOM 802 O O . LYS A 1 100 ? -5.968 -11.002 15.570 1.00 83.62 100 LYS A O 1
ATOM 807 N N . ARG A 1 101 ? -6.888 -9.642 17.096 1.00 83.94 101 ARG A N 1
ATOM 808 C CA . ARG A 1 101 ? -7.483 -8.715 16.115 1.00 83.94 101 ARG A CA 1
ATOM 809 C C . ARG A 1 101 ? -6.415 -7.979 15.317 1.00 83.94 101 ARG A C 1
ATOM 811 O O . ARG A 1 101 ? -6.518 -7.930 14.097 1.00 83.94 101 ARG A O 1
ATOM 818 N N . PHE A 1 102 ? -5.376 -7.478 15.986 1.00 85.19 102 PHE A N 1
ATOM 819 C CA . PHE A 1 102 ? -4.247 -6.841 15.311 1.00 85.19 102 PHE A CA 1
ATOM 820 C C . PHE A 1 102 ? -3.593 -7.779 14.299 1.00 85.19 102 PHE A C 1
ATOM 822 O O . PHE A 1 102 ? -3.298 -7.363 13.184 1.00 85.19 102 PHE A O 1
ATOM 829 N N . MET A 1 103 ? -3.416 -9.051 14.658 1.00 88.12 103 MET A N 1
ATOM 830 C CA . MET A 1 103 ? -2.858 -10.061 13.763 1.00 88.12 103 MET A CA 1
ATOM 831 C C . MET A 1 103 ? -3.736 -10.272 12.523 1.00 88.12 103 MET A C 1
ATOM 833 O O . MET A 1 103 ? -3.210 -10.258 11.416 1.00 88.12 103 MET A O 1
ATOM 837 N N . TYR A 1 104 ? -5.061 -10.387 12.673 1.00 89.75 104 TYR A N 1
ATOM 838 C CA . TYR A 1 104 ? -5.965 -10.492 11.519 1.00 89.75 104 TYR A CA 1
ATOM 839 C C . TYR A 1 104 ? -5.903 -9.259 10.612 1.00 89.75 104 TYR A C 1
ATOM 841 O O . TYR A 1 104 ? -5.798 -9.402 9.395 1.00 89.75 104 TYR A O 1
ATOM 849 N N . TYR A 1 105 ? -5.905 -8.053 11.185 1.00 90.50 105 TYR A N 1
ATOM 850 C CA . TYR A 1 105 ? -5.760 -6.827 10.398 1.00 90.50 105 TYR A CA 1
ATOM 851 C C . TYR A 1 105 ? -4.391 -6.705 9.741 1.00 90.50 105 TYR A C 1
ATOM 853 O O . TYR A 1 105 ? -4.311 -6.230 8.618 1.00 90.50 105 TYR A O 1
ATOM 861 N N . SER A 1 106 ? -3.332 -7.178 10.395 1.00 92.19 106 SER A N 1
ATOM 862 C CA . SER A 1 106 ? -1.985 -7.206 9.824 1.00 92.19 106 SER A CA 1
ATOM 863 C C . SER A 1 106 ? -1.919 -8.145 8.624 1.00 92.19 106 SER A C 1
ATOM 865 O O . SER A 1 106 ? -1.404 -7.764 7.579 1.00 92.19 106 SER A O 1
ATOM 867 N N . VAL A 1 107 ? -2.486 -9.351 8.736 1.00 94.88 107 VAL A N 1
ATOM 868 C CA . VAL A 1 107 ? -2.554 -10.306 7.619 1.00 94.88 107 VAL A CA 1
ATOM 869 C C . VAL A 1 107 ? -3.348 -9.719 6.451 1.00 94.88 107 VAL A C 1
ATOM 871 O O . VAL A 1 107 ? -2.914 -9.836 5.311 1.00 94.88 107 VAL A O 1
ATOM 874 N N . TYR A 1 108 ? -4.459 -9.033 6.719 1.00 94.31 108 TYR A N 1
ATOM 875 C CA . TYR A 1 108 ? -5.240 -8.335 5.695 1.00 94.31 108 TYR A CA 1
ATOM 876 C C . TYR A 1 108 ? -4.452 -7.188 5.039 1.00 94.31 108 TYR A C 1
ATOM 878 O O . TYR A 1 108 ? -4.275 -7.168 3.821 1.00 94.31 108 TYR A O 1
ATOM 886 N N . ALA A 1 109 ? -3.948 -6.253 5.847 1.00 94.75 109 ALA A N 1
ATOM 887 C CA . ALA A 1 109 ? -3.379 -4.999 5.371 1.00 94.75 109 ALA A CA 1
ATOM 888 C C . ALA A 1 109 ? -1.981 -5.134 4.765 1.00 94.75 109 ALA A C 1
ATOM 890 O O . ALA A 1 109 ? -1.593 -4.285 3.972 1.00 94.75 109 ALA A O 1
ATOM 891 N N . TRP A 1 110 ? -1.242 -6.197 5.091 1.00 96.56 110 TRP A N 1
ATOM 892 C CA . TRP A 1 110 ? 0.014 -6.536 4.420 1.00 96.56 110 TRP A CA 1
ATOM 893 C C . TRP A 1 110 ? -0.175 -7.576 3.319 1.00 96.56 110 TRP A C 1
ATOM 895 O O . TRP A 1 110 ? 0.412 -7.447 2.247 1.00 96.56 110 TRP A O 1
ATOM 905 N N . GLY A 1 111 ? -1.003 -8.594 3.561 1.00 96.38 111 GLY A N 1
ATOM 906 C CA . GLY A 1 111 ? -1.169 -9.721 2.649 1.00 96.38 111 GLY A CA 1
ATOM 907 C C . GLY A 1 111 ? -1.784 -9.320 1.315 1.00 96.38 111 GLY A C 1
ATOM 908 O O . GLY A 1 111 ? -1.278 -9.730 0.274 1.00 96.38 111 GLY A O 1
ATOM 909 N N . ILE A 1 112 ? -2.822 -8.476 1.313 1.00 96.12 112 ILE A N 1
ATOM 910 C CA . ILE A 1 112 ? -3.450 -8.054 0.053 1.00 96.12 112 ILE A CA 1
ATOM 911 C C . ILE A 1 112 ? -2.482 -7.236 -0.819 1.00 96.12 112 ILE A C 1
ATOM 913 O O . ILE A 1 112 ? -2.326 -7.596 -1.985 1.00 96.12 112 ILE A O 1
ATOM 917 N N . PRO A 1 113 ? -1.758 -6.220 -0.307 1.00 97.06 113 PRO A N 1
ATOM 918 C CA . PRO A 1 113 ? -0.701 -5.563 -1.077 1.00 97.06 113 PRO A CA 1
ATOM 919 C C . PRO A 1 113 ? 0.356 -6.517 -1.637 1.00 97.06 113 PRO A C 1
ATOM 921 O O . PRO A 1 113 ? 0.746 -6.354 -2.790 1.00 97.06 113 PRO A O 1
ATOM 924 N N . VAL A 1 114 ? 0.799 -7.528 -0.873 1.00 97.56 114 VAL A N 1
ATOM 925 C CA . VAL A 1 114 ? 1.737 -8.549 -1.384 1.00 97.56 114 VAL A CA 1
ATOM 926 C C . VAL A 1 114 ? 1.135 -9.287 -2.579 1.00 97.56 114 VAL A C 1
ATOM 928 O O . VAL A 1 114 ? 1.804 -9.444 -3.600 1.00 97.56 114 VAL A O 1
ATOM 931 N N . LEU A 1 115 ? -0.129 -9.704 -2.489 1.00 96.88 115 LEU A N 1
ATOM 932 C CA . LEU A 1 115 ? -0.822 -10.372 -3.593 1.00 96.88 115 LEU A CA 1
ATOM 933 C C . LEU A 1 115 ? -0.961 -9.458 -4.814 1.00 96.88 115 LEU A C 1
ATOM 935 O O . LEU A 1 115 ? -0.737 -9.903 -5.936 1.00 96.88 115 LEU A O 1
ATOM 939 N N . MET A 1 116 ? -1.276 -8.177 -4.611 1.00 95.81 116 MET A N 1
ATOM 940 C CA . MET A 1 116 ? -1.381 -7.195 -5.694 1.00 95.81 116 MET A CA 1
ATOM 941 C C . MET A 1 116 ? -0.036 -6.949 -6.381 1.00 95.81 116 MET A C 1
ATOM 943 O O . MET A 1 116 ? 0.020 -6.890 -7.607 1.00 95.81 116 MET A O 1
ATOM 947 N N . VAL A 1 117 ? 1.056 -6.855 -5.618 1.00 96.50 117 VAL A N 1
ATOM 948 C CA . VAL A 1 117 ? 2.424 -6.749 -6.154 1.00 96.50 117 VAL A CA 1
ATOM 949 C C . VAL A 1 117 ? 2.800 -8.013 -6.921 1.00 96.50 117 VAL A C 1
ATOM 951 O O . VAL A 1 117 ? 3.347 -7.913 -8.014 1.00 96.50 117 VAL A O 1
ATOM 954 N N . GLY A 1 118 ? 2.476 -9.196 -6.390 1.00 95.50 118 GLY A N 1
ATOM 955 C CA . GLY A 1 118 ? 2.694 -10.472 -7.072 1.00 95.50 118 GLY A CA 1
ATOM 956 C C . GLY A 1 118 ? 1.918 -10.570 -8.385 1.00 95.50 118 GLY A C 1
ATOM 957 O O . GLY A 1 118 ? 2.458 -11.004 -9.396 1.00 95.50 118 GLY A O 1
ATOM 958 N N . PHE A 1 119 ? 0.672 -10.098 -8.405 1.00 94.50 119 PHE A N 1
ATOM 959 C CA . PHE A 1 119 ? -0.107 -10.009 -9.632 1.00 94.50 119 PHE A CA 1
ATOM 960 C C . PHE A 1 119 ? 0.541 -9.028 -10.614 1.00 94.50 119 PHE A C 1
ATOM 962 O O . PHE A 1 119 ? 0.843 -9.408 -11.738 1.00 94.50 119 PHE A O 1
ATOM 969 N N . ALA A 1 120 ? 0.852 -7.802 -10.186 1.00 93.81 120 ALA A N 1
ATOM 970 C CA . ALA A 1 120 ? 1.515 -6.813 -11.033 1.00 93.81 120 ALA A CA 1
ATOM 971 C C . ALA A 1 120 ? 2.847 -7.332 -11.605 1.00 93.81 120 ALA A C 1
ATOM 973 O O . ALA A 1 120 ? 3.117 -7.116 -12.782 1.00 93.81 120 ALA A O 1
ATOM 974 N N . SER A 1 121 ? 3.646 -8.067 -10.826 1.00 93.31 121 SER A N 1
ATOM 975 C CA . SER A 1 121 ? 4.932 -8.601 -11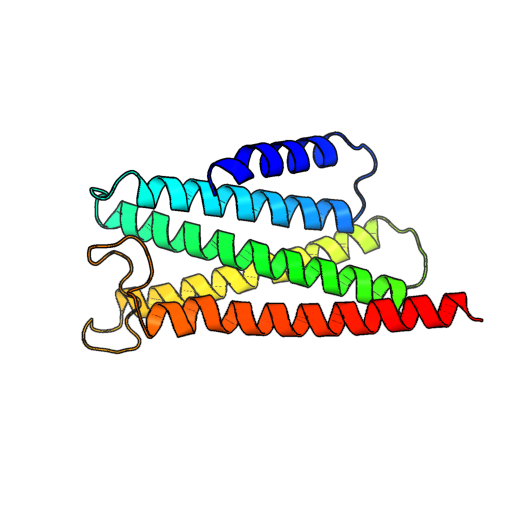.284 1.00 93.31 121 SER A CA 1
ATOM 976 C C . SER A 1 121 ? 4.792 -9.688 -12.343 1.00 93.31 121 SER A C 1
ATOM 978 O O . SER A 1 121 ? 5.560 -9.694 -13.305 1.00 93.31 121 SER A O 1
ATOM 980 N N . ILE A 1 122 ? 3.773 -10.547 -12.246 1.00 93.88 122 ILE A N 1
ATOM 981 C CA . ILE A 1 122 ? 3.448 -11.505 -13.310 1.00 93.88 122 ILE A CA 1
ATOM 982 C C . ILE A 1 122 ? 3.191 -10.753 -14.621 1.00 93.88 122 ILE A C 1
ATOM 984 O O . ILE A 1 122 ? 3.757 -11.116 -15.649 1.00 93.88 122 ILE A O 1
ATOM 988 N N . PHE A 1 123 ? 2.408 -9.672 -14.587 1.00 91.56 123 PHE A N 1
ATOM 989 C CA . PHE A 1 123 ? 2.127 -8.863 -15.777 1.00 91.56 123 PHE A CA 1
ATOM 990 C C . PHE A 1 123 ? 3.341 -8.067 -16.269 1.00 91.56 123 PHE A C 1
ATOM 992 O O . PHE A 1 123 ? 3.476 -7.869 -17.470 1.00 91.56 123 PHE A O 1
ATOM 999 N N . THR A 1 124 ? 4.255 -7.663 -15.387 1.00 90.94 124 THR A N 1
ATOM 1000 C CA . THR A 1 124 ? 5.525 -7.043 -15.796 1.00 90.94 124 THR A CA 1
ATOM 1001 C C . THR A 1 124 ? 6.421 -8.022 -16.557 1.00 90.94 124 THR A C 1
ATOM 1003 O O . THR A 1 124 ? 7.009 -7.648 -17.562 1.00 90.94 124 THR A O 1
ATOM 1006 N N . PHE A 1 125 ? 6.545 -9.272 -16.094 1.00 90.75 125 PHE A N 1
ATOM 1007 C CA . PHE A 1 125 ? 7.549 -10.209 -16.620 1.00 90.75 125 PHE A CA 1
ATOM 1008 C C . PHE A 1 125 ? 7.026 -11.207 -17.660 1.00 90.75 125 PHE A C 1
ATOM 1010 O O . PHE A 1 125 ? 7.825 -11.837 -18.352 1.00 90.75 125 PHE A O 1
ATOM 1017 N N . LYS A 1 126 ? 5.710 -11.431 -17.738 1.00 90.38 126 LYS A N 1
ATOM 1018 C CA . LYS A 1 126 ? 5.111 -12.458 -18.613 1.00 90.38 126 LYS A CA 1
ATOM 1019 C C . LYS A 1 126 ? 4.290 -11.894 -19.766 1.00 90.38 126 LYS A C 1
ATOM 1021 O O . LYS A 1 126 ? 3.954 -12.655 -20.669 1.00 90.38 126 LYS A O 1
ATOM 1026 N N . VAL A 1 127 ? 3.946 -10.608 -19.745 1.00 88.75 127 VAL A N 1
ATOM 1027 C CA . VAL A 1 127 ? 3.098 -9.983 -20.768 1.00 88.75 127 VAL A CA 1
ATOM 1028 C C . VAL A 1 127 ? 3.939 -9.079 -21.658 1.00 88.75 127 VAL A C 1
ATOM 1030 O O . VAL A 1 127 ? 4.793 -8.349 -21.176 1.00 88.75 127 VAL A O 1
ATOM 1033 N N . THR A 1 128 ? 3.683 -9.132 -22.964 1.00 85.56 128 THR A N 1
ATOM 1034 C CA . THR A 1 128 ? 4.375 -8.322 -23.972 1.00 85.56 128 THR A CA 1
ATOM 1035 C C . THR A 1 128 ? 4.016 -6.838 -23.867 1.00 85.56 128 THR A C 1
ATOM 1037 O O . THR A 1 128 ? 2.850 -6.490 -23.676 1.00 85.56 128 THR A O 1
ATOM 1040 N N . ASP A 1 129 ? 4.996 -5.969 -24.110 1.00 82.81 129 ASP A N 1
ATOM 1041 C CA . ASP A 1 129 ? 4.909 -4.505 -24.009 1.00 82.81 129 ASP A CA 1
ATOM 1042 C C . ASP A 1 129 ? 3.788 -3.849 -24.841 1.00 82.81 129 ASP A C 1
ATOM 1044 O O . ASP A 1 129 ? 3.297 -2.766 -24.496 1.00 82.81 129 ASP A O 1
ATOM 1048 N N . SER A 1 130 ? 3.357 -4.506 -25.924 1.00 83.50 130 SER A N 1
ATOM 1049 C CA . SER A 1 130 ? 2.257 -4.067 -26.795 1.00 83.50 130 SER A CA 1
ATOM 1050 C C . SER A 1 130 ? 0.869 -4.228 -26.164 1.00 83.50 130 SER A C 1
ATOM 1052 O O . SER A 1 130 ? -0.100 -3.644 -26.644 1.00 83.50 130 SER A O 1
ATOM 1054 N N . SER A 1 131 ? 0.752 -5.005 -25.087 1.00 86.50 131 SER A N 1
ATOM 1055 C CA . SER A 1 131 ? -0.505 -5.222 -24.378 1.00 86.50 131 SER A CA 1
ATOM 1056 C C . SER A 1 131 ? -0.865 -4.034 -23.481 1.00 86.50 131 SER A C 1
ATOM 1058 O O . SER A 1 131 ? -0.010 -3.417 -22.843 1.00 86.50 131 SER A O 1
ATOM 1060 N N . ASN A 1 132 ? -2.164 -3.757 -23.344 1.00 85.69 132 ASN A N 1
ATOM 1061 C CA . ASN A 1 132 ? -2.676 -2.780 -22.373 1.00 85.69 132 ASN A CA 1
ATOM 1062 C C . ASN A 1 132 ? -2.506 -3.239 -20.916 1.00 85.69 132 ASN A C 1
ATOM 1064 O O . ASN A 1 132 ? -2.548 -2.414 -20.007 1.00 85.69 132 ASN A O 1
ATOM 1068 N N . TRP A 1 133 ? -2.299 -4.540 -20.703 1.00 84.69 133 TRP A N 1
ATOM 1069 C CA . TRP A 1 133 ? -2.099 -5.147 -19.386 1.00 84.69 133 TRP A CA 1
ATOM 1070 C C . TRP A 1 133 ? -0.640 -5.128 -18.926 1.00 84.69 133 TRP A C 1
ATOM 1072 O O . TRP A 1 133 ? -0.352 -5.440 -17.775 1.00 84.69 133 TRP A O 1
ATOM 1082 N N . TYR A 1 134 ? 0.288 -4.768 -19.814 1.00 88.56 134 TYR A N 1
ATOM 1083 C CA . TYR A 1 134 ? 1.688 -4.614 -19.454 1.00 88.56 134 TYR A CA 1
ATOM 1084 C C . TYR A 1 134 ? 1.865 -3.416 -18.515 1.00 88.56 134 TYR A C 1
ATOM 1086 O O . TYR A 1 134 ? 1.467 -2.292 -18.832 1.00 88.56 134 TYR A O 1
ATOM 1094 N N . THR A 1 135 ? 2.462 -3.659 -17.349 1.00 87.75 135 THR A N 1
ATOM 1095 C CA . THR A 1 135 ? 2.606 -2.654 -16.285 1.00 87.75 135 THR A CA 1
ATOM 1096 C C . THR A 1 135 ? 3.629 -1.571 -16.626 1.00 87.75 135 THR A C 1
ATOM 1098 O O . THR A 1 135 ? 3.478 -0.443 -16.163 1.00 87.75 135 THR A O 1
ATOM 1101 N N . GLY A 1 136 ? 4.653 -1.890 -17.427 1.00 86.94 136 GLY A N 1
ATOM 1102 C CA . GLY A 1 136 ? 5.725 -0.970 -17.826 1.00 86.94 136 GLY A CA 1
ATOM 1103 C C . GLY A 1 136 ? 6.736 -0.597 -16.746 1.00 86.94 136 GLY A C 1
AT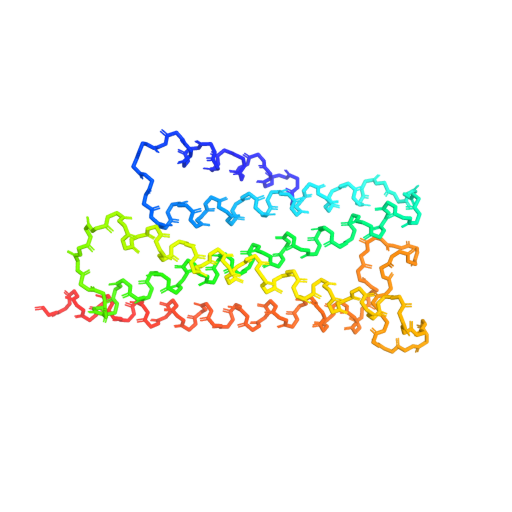OM 1104 O O . GLY A 1 136 ? 7.563 0.279 -16.985 1.00 86.94 136 GLY A O 1
ATOM 1105 N N . ILE A 1 137 ? 6.701 -1.253 -15.582 1.00 90.25 137 ILE A N 1
ATOM 1106 C CA . ILE A 1 137 ? 7.679 -1.019 -14.513 1.00 90.25 137 ILE A CA 1
ATOM 1107 C C . ILE A 1 137 ? 9.057 -1.509 -14.975 1.00 90.25 137 ILE A C 1
ATOM 1109 O O . ILE A 1 137 ? 9.206 -2.679 -15.316 1.00 90.25 137 ILE A O 1
ATOM 1113 N N . GLY A 1 138 ? 10.060 -0.628 -14.943 1.00 86.19 138 GLY A N 1
ATOM 1114 C CA . GLY A 1 138 ? 11.432 -0.930 -15.370 1.00 86.19 138 GLY A CA 1
ATOM 1115 C C . GLY A 1 138 ? 11.733 -0.575 -16.826 1.00 86.19 138 GLY A C 1
ATOM 1116 O O . GLY A 1 138 ? 12.898 -0.519 -17.203 1.00 86.19 138 GLY A O 1
ATOM 1117 N N . ASN A 1 139 ? 10.715 -0.255 -17.630 1.00 86.44 139 ASN A N 1
ATOM 1118 C CA . ASN A 1 139 ? 10.884 0.153 -19.023 1.00 86.44 139 ASN A CA 1
ATOM 1119 C C . ASN A 1 139 ? 10.969 1.686 -19.119 1.00 86.44 139 ASN A C 1
ATOM 1121 O O . ASN A 1 139 ? 9.971 2.378 -19.340 1.00 86.44 139 ASN A O 1
ATOM 1125 N N . GLY A 1 140 ? 12.158 2.226 -18.830 1.00 82.50 140 GLY A N 1
ATOM 1126 C CA . GLY A 1 140 ? 12.449 3.668 -18.852 1.00 82.50 140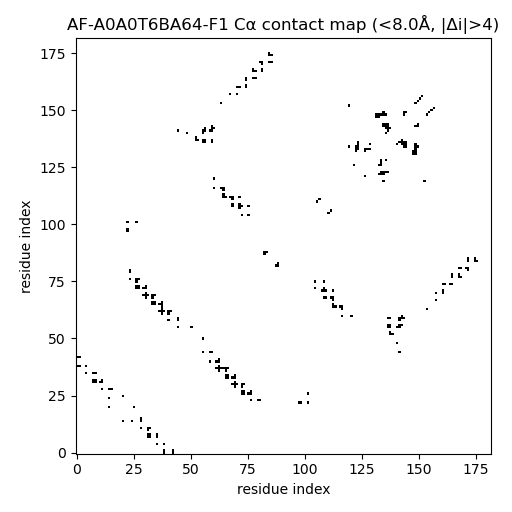 GLY A CA 1
ATOM 1127 C C . GLY A 1 140 ? 11.864 4.480 -17.687 1.00 82.50 140 GLY A C 1
ATOM 1128 O O . GLY A 1 140 ? 12.144 5.671 -17.579 1.00 82.50 140 GLY A O 1
ATOM 1129 N N . GLN A 1 141 ? 11.072 3.860 -16.805 1.00 86.56 141 GLN A N 1
ATOM 1130 C CA . GLN A 1 141 ? 10.522 4.482 -15.597 1.00 86.56 141 GLN A CA 1
ATOM 1131 C C . GLN A 1 141 ? 10.318 3.461 -14.468 1.00 86.56 141 GLN A C 1
ATOM 1133 O O . GLN A 1 141 ? 9.947 2.309 -14.701 1.00 86.56 141 GLN A O 1
ATOM 1138 N N . CYS A 1 142 ? 10.504 3.897 -13.219 1.00 91.69 142 CYS A N 1
ATOM 1139 C CA . CYS A 1 142 ? 10.384 3.048 -12.022 1.00 91.69 142 CYS A CA 1
ATOM 1140 C C . CYS A 1 142 ? 8.973 3.090 -11.427 1.00 91.69 142 CYS A C 1
ATOM 1142 O O . CYS A 1 142 ? 8.784 3.137 -10.212 1.00 91.69 142 CYS A O 1
ATOM 1144 N N . TRP A 1 143 ? 7.971 3.136 -12.300 1.00 93.12 143 TRP A N 1
ATOM 1145 C CA . TRP A 1 143 ? 6.562 3.209 -11.947 1.00 93.12 143 TRP A CA 1
ATOM 1146 C C . TRP A 1 143 ? 5.709 2.578 -13.049 1.00 93.12 143 TRP A C 1
ATOM 1148 O O . TRP A 1 143 ? 6.215 2.231 -14.115 1.00 93.12 143 TRP A O 1
ATOM 1158 N N . PHE A 1 144 ? 4.413 2.418 -12.792 1.00 90.62 144 PHE A N 1
ATOM 1159 C CA . PHE A 1 144 ? 3.469 1.995 -13.818 1.00 90.62 144 PHE A CA 1
ATOM 1160 C C . PHE A 1 144 ? 3.483 2.955 -15.010 1.00 90.62 144 PHE A C 1
ATOM 1162 O O . PHE A 1 144 ? 3.510 4.178 -14.841 1.00 90.62 144 PHE A O 1
ATOM 1169 N N . ARG A 1 145 ? 3.397 2.392 -16.218 1.00 89.25 145 ARG A N 1
ATOM 1170 C CA . ARG A 1 145 ? 3.248 3.157 -17.454 1.00 89.25 145 ARG A CA 1
ATOM 1171 C C . ARG A 1 145 ? 1.978 4.000 -17.391 1.00 89.25 145 ARG A C 1
ATOM 1173 O O . ARG A 1 145 ? 0.891 3.485 -17.122 1.00 89.25 145 ARG A O 1
ATOM 1180 N N . ASN A 1 146 ? 2.129 5.285 -17.705 1.00 86.94 146 ASN A N 1
ATOM 1181 C CA . ASN A 1 146 ? 1.022 6.233 -17.791 1.00 86.94 146 ASN A CA 1
ATOM 1182 C C . ASN A 1 146 ? -0.128 5.698 -18.665 1.00 86.94 146 ASN A C 1
ATOM 1184 O O . ASN A 1 146 ? 0.097 5.080 -19.706 1.00 86.94 146 ASN A O 1
ATOM 1188 N N . GLY A 1 147 ? -1.365 5.965 -18.241 1.00 88.38 147 GLY A N 1
ATOM 1189 C CA . GLY A 1 147 ? -2.580 5.500 -18.909 1.00 88.38 147 GLY A CA 1
ATOM 1190 C C . GLY A 1 147 ? -3.228 4.315 -18.193 1.00 88.38 147 GLY A C 1
ATOM 1191 O O . GLY A 1 147 ? -3.403 4.337 -16.972 1.00 88.38 147 GLY A O 1
ATOM 1192 N N . TRP A 1 148 ? -3.610 3.292 -18.964 1.00 88.00 148 TRP A N 1
ATOM 1193 C CA . TRP A 1 148 ? -4.379 2.140 -18.478 1.00 88.00 148 TRP A CA 1
ATOM 1194 C C . TRP A 1 148 ? -3.729 1.381 -17.310 1.00 88.00 148 TRP A C 1
ATOM 1196 O O . TRP A 1 148 ? -4.445 1.115 -16.342 1.00 88.00 148 TRP A O 1
ATOM 1206 N N . PRO A 1 149 ? -2.414 1.075 -17.316 1.00 90.12 149 PRO A N 1
ATOM 1207 C CA . PRO A 1 149 ? -1.804 0.323 -16.222 1.00 90.12 149 PRO A CA 1
ATOM 1208 C C . PRO A 1 149 ? -1.870 1.062 -14.881 1.00 90.12 149 PRO A C 1
ATOM 1210 O O . PRO A 1 149 ? -2.370 0.513 -13.900 1.00 90.12 149 PRO A O 1
ATOM 1213 N N . THR A 1 150 ? -1.466 2.333 -14.826 1.00 91.88 150 THR A N 1
ATOM 1214 C CA . THR A 1 150 ? -1.588 3.128 -13.592 1.00 91.88 150 THR A CA 1
ATOM 1215 C C . THR A 1 150 ? -3.052 3.271 -13.156 1.00 91.88 150 THR A C 1
ATOM 1217 O O . THR A 1 150 ? -3.361 3.180 -11.968 1.00 91.88 150 THR A O 1
ATOM 1220 N N . GLY A 1 151 ? -3.980 3.437 -14.103 1.00 91.88 151 GLY A N 1
ATOM 1221 C CA . GLY A 1 151 ? -5.417 3.481 -13.824 1.00 91.88 151 GLY A CA 1
ATOM 1222 C C . GLY A 1 151 ? -5.935 2.221 -13.125 1.00 91.88 151 GLY A C 1
ATOM 1223 O O . GLY A 1 151 ? -6.552 2.309 -12.065 1.00 91.88 151 GLY A O 1
ATOM 1224 N N . ILE A 1 152 ? -5.658 1.049 -13.698 1.00 92.88 152 ILE A N 1
ATOM 1225 C CA . ILE A 1 152 ? -6.219 -0.234 -13.252 1.00 92.88 152 ILE A CA 1
ATOM 1226 C C . ILE A 1 152 ? -5.486 -0.791 -12.029 1.00 92.88 152 ILE A C 1
ATOM 1228 O O . ILE A 1 152 ? -6.133 -1.223 -11.081 1.00 92.88 152 ILE A O 1
ATOM 1232 N N . TYR A 1 153 ? -4.152 -0.806 -12.026 1.00 92.50 153 TYR A N 1
ATOM 1233 C CA . TYR A 1 153 ? -3.387 -1.461 -10.958 1.00 92.50 153 TYR A CA 1
ATOM 1234 C C . TYR A 1 153 ? -3.234 -0.581 -9.713 1.00 92.50 153 TYR A C 1
ATOM 1236 O O . TYR A 1 153 ? -3.060 -1.109 -8.612 1.00 92.50 153 TYR A O 1
ATOM 1244 N N . PHE A 1 154 ? -3.305 0.746 -9.864 1.00 93.31 154 PHE A N 1
ATOM 1245 C CA . PHE A 1 154 ? -3.096 1.686 -8.765 1.00 93.31 154 PHE A CA 1
ATOM 1246 C C . PHE A 1 154 ? -4.371 2.440 -8.377 1.00 93.31 154 PHE A C 1
ATOM 1248 O O . PHE A 1 154 ? -4.870 2.265 -7.266 1.00 93.31 154 PHE A O 1
ATOM 1255 N N . TYR A 1 155 ? -4.937 3.248 -9.276 1.00 94.50 155 TYR A N 1
ATOM 1256 C CA . TYR A 1 155 ? -6.045 4.134 -8.906 1.00 94.50 155 TYR A CA 1
ATOM 1257 C C . TYR A 1 155 ? -7.359 3.403 -8.639 1.00 94.50 155 TYR A C 1
ATOM 1259 O O . TYR A 1 155 ? -8.071 3.765 -7.705 1.00 94.50 155 TYR A O 1
ATOM 1267 N N . PHE A 1 156 ? -7.682 2.371 -9.414 1.00 95.06 156 PHE A N 1
ATOM 1268 C CA . PHE A 1 156 ? -8.938 1.640 -9.267 1.00 95.06 156 PHE A CA 1
ATOM 1269 C C . PHE A 1 156 ? -9.080 0.951 -7.890 1.00 95.06 156 PHE A C 1
ATOM 1271 O O . PHE A 1 156 ? -10.080 1.206 -7.213 1.00 95.06 156 PHE A O 1
ATOM 1278 N N . PRO A 1 157 ? -8.094 0.176 -7.389 1.00 95.25 157 PRO A N 1
ATOM 1279 C CA . PRO A 1 157 ? -8.158 -0.389 -6.042 1.00 95.25 157 PRO A CA 1
ATOM 1280 C C . PRO A 1 157 ? -8.243 0.678 -4.946 1.00 95.25 157 PRO A C 1
ATOM 1282 O O . PRO A 1 157 ? -9.010 0.527 -3.995 1.00 95.25 157 PRO A O 1
ATOM 1285 N N . ILE A 1 158 ? -7.502 1.782 -5.092 1.00 95.62 158 ILE A N 1
ATOM 1286 C CA . ILE A 1 158 ? -7.547 2.902 -4.143 1.00 95.62 158 ILE A CA 1
ATOM 1287 C C . ILE A 1 158 ? -8.943 3.528 -4.119 1.00 95.62 158 ILE A C 1
ATOM 1289 O O . ILE A 1 158 ? -9.483 3.764 -3.042 1.00 95.62 158 ILE A O 1
ATOM 1293 N N . ALA A 1 159 ? -9.557 3.760 -5.280 1.00 95.69 159 ALA A N 1
ATOM 1294 C CA . ALA A 1 159 ? -10.898 4.326 -5.373 1.00 95.69 159 ALA A CA 1
ATOM 1295 C C . ALA A 1 159 ? -11.931 3.448 -4.652 1.00 95.69 159 ALA A C 1
ATOM 1297 O O . ALA A 1 159 ? -12.728 3.965 -3.870 1.00 95.69 159 ALA A O 1
ATOM 1298 N N . ILE A 1 160 ? -11.869 2.124 -4.837 1.00 96.38 160 ILE A N 1
ATOM 1299 C CA . ILE A 1 160 ? -12.732 1.178 -4.114 1.00 96.38 160 ILE A CA 1
ATOM 1300 C C . ILE A 1 160 ? -12.521 1.307 -2.601 1.00 96.38 160 ILE A C 1
ATOM 1302 O O . ILE A 1 160 ? -13.491 1.460 -1.859 1.00 96.38 160 ILE A O 1
ATOM 1306 N N . LEU A 1 161 ? -11.268 1.293 -2.134 1.00 95.12 161 LEU A N 1
ATOM 1307 C CA . LEU A 1 161 ? -10.951 1.418 -0.707 1.00 95.12 161 LEU A CA 1
ATOM 1308 C C . LEU A 1 161 ? -11.458 2.740 -0.118 1.00 95.12 161 LEU A C 1
ATOM 1310 O O . LEU A 1 161 ? -11.999 2.753 0.988 1.00 95.12 161 LEU A O 1
ATOM 1314 N N . LEU A 1 162 ? -11.328 3.845 -0.852 1.00 94.69 162 LEU A N 1
ATOM 1315 C CA . LEU A 1 162 ? -11.821 5.153 -0.428 1.00 94.69 162 LEU A CA 1
ATOM 1316 C C . LEU A 1 162 ? -13.349 5.194 -0.344 1.00 94.69 162 LEU A C 1
ATOM 1318 O O . LEU A 1 162 ? -13.878 5.721 0.633 1.00 94.69 162 LEU A O 1
ATOM 1322 N N . ILE A 1 163 ? -14.060 4.605 -1.309 1.00 96.19 163 ILE A N 1
ATOM 1323 C CA . ILE A 1 163 ? -15.527 4.492 -1.273 1.00 96.19 163 ILE A CA 1
ATOM 1324 C C . ILE A 1 163 ? -15.967 3.686 -0.051 1.00 96.19 163 ILE A C 1
ATOM 1326 O O . ILE A 1 163 ? -16.823 4.141 0.709 1.00 96.19 163 ILE A O 1
ATOM 1330 N N . VAL A 1 164 ? -15.340 2.533 0.194 1.00 94.81 164 VAL A N 1
ATOM 1331 C CA . VAL A 1 164 ? -15.626 1.710 1.378 1.00 94.81 164 VAL A CA 1
ATOM 1332 C C . VAL A 1 164 ? -15.375 2.504 2.663 1.00 94.81 164 VAL A C 1
ATOM 1334 O O . VAL A 1 164 ? -16.220 2.501 3.557 1.00 94.81 164 VAL A O 1
ATOM 1337 N N . ASN A 1 165 ? -14.265 3.241 2.752 1.00 94.00 165 ASN A N 1
ATOM 1338 C CA . ASN A 1 165 ? -13.952 4.071 3.917 1.00 94.00 165 ASN A CA 1
ATOM 1339 C C . ASN A 1 165 ? -14.977 5.185 4.141 1.00 94.00 165 ASN A C 1
ATOM 1341 O O . ASN A 1 165 ? -15.389 5.402 5.279 1.00 94.00 165 ASN A O 1
ATOM 1345 N N . MET A 1 166 ? -15.420 5.859 3.077 1.00 93.81 166 MET A N 1
ATOM 1346 C CA . MET A 1 166 ? -16.449 6.899 3.162 1.00 93.81 166 MET A CA 1
ATOM 1347 C C . MET A 1 166 ? -17.776 6.341 3.686 1.00 93.81 166 MET A C 1
ATOM 1349 O O . MET A 1 166 ? -18.379 6.936 4.579 1.00 93.81 166 MET A O 1
ATOM 1353 N N . VAL A 1 167 ? -18.201 5.171 3.197 1.00 93.25 167 VAL A N 1
ATOM 1354 C CA . VAL A 1 167 ? -19.417 4.498 3.679 1.00 93.25 167 VAL A CA 1
ATOM 1355 C C . VAL A 1 167 ? -19.276 4.111 5.153 1.00 93.25 167 VAL A C 1
ATOM 1357 O O . VAL A 1 167 ? -20.148 4.438 5.958 1.00 93.25 167 VAL A O 1
ATOM 1360 N N . LEU A 1 168 ? -18.169 3.468 5.537 1.00 89.44 168 LEU A N 1
ATOM 1361 C CA . LEU A 1 168 ? -17.918 3.064 6.926 1.00 89.44 168 LEU A CA 1
ATOM 1362 C C . LEU A 1 168 ? -17.913 4.260 7.877 1.00 89.44 168 LEU A C 1
ATOM 1364 O O . LEU A 1 168 ? -18.511 4.198 8.954 1.00 89.44 168 LEU A O 1
ATOM 1368 N N . PHE A 1 169 ? -17.268 5.354 7.476 1.00 88.88 169 PHE A N 1
ATOM 1369 C CA . PHE A 1 169 ? -17.229 6.581 8.258 1.00 88.88 169 PHE A CA 1
ATOM 1370 C C . PHE A 1 169 ? -18.631 7.176 8.422 1.00 88.88 169 PHE A C 1
ATOM 1372 O O . PHE A 1 169 ? -19.055 7.425 9.549 1.00 88.88 169 PHE A O 1
ATOM 1379 N N . GLY A 1 170 ? -19.392 7.302 7.329 1.00 90.12 170 GLY A N 1
ATOM 1380 C CA . GLY A 1 170 ? -20.760 7.823 7.358 1.00 90.12 170 GLY A CA 1
ATOM 1381 C C . GLY A 1 170 ? -21.687 7.022 8.278 1.00 90.12 170 GLY A C 1
ATOM 1382 O O . GLY A 1 170 ? -22.388 7.602 9.110 1.00 90.12 170 GLY A O 1
ATOM 1383 N N . VAL A 1 171 ? -21.643 5.687 8.202 1.00 88.00 171 VAL A N 1
ATOM 1384 C CA . VAL A 1 171 ? -22.448 4.821 9.081 1.00 88.00 171 VAL A CA 1
ATOM 1385 C C . VAL A 1 171 ? -21.998 4.940 10.540 1.00 88.00 171 VAL A C 1
ATOM 1387 O O . VAL A 1 171 ? -22.841 4.990 11.436 1.00 88.00 171 VAL A O 1
ATOM 1390 N N . THR A 1 172 ? -20.690 5.017 10.797 1.00 87.00 172 THR A N 1
ATOM 1391 C CA . THR A 1 172 ? -20.151 5.203 12.154 1.00 87.00 172 THR A CA 1
ATOM 1392 C C . THR A 1 172 ? -20.659 6.508 12.766 1.00 87.00 172 THR A C 1
ATOM 1394 O O . THR A 1 172 ? -21.208 6.491 13.867 1.00 87.00 172 THR A O 1
ATOM 1397 N N . THR A 1 173 ? -20.546 7.631 12.051 1.00 87.12 173 THR A N 1
ATOM 1398 C CA . THR A 1 173 ? -21.020 8.940 12.527 1.00 87.12 173 THR A CA 1
ATOM 1399 C C . THR A 1 173 ? -22.522 8.939 12.787 1.00 87.12 173 THR A C 1
ATOM 1401 O O . THR A 1 173 ? -22.961 9.463 13.810 1.00 87.12 173 THR A O 1
ATOM 1404 N N . TYR A 1 174 ? -23.315 8.328 11.903 1.00 86.94 174 TYR A N 1
ATOM 1405 C CA . TYR A 1 174 ? -24.759 8.206 12.097 1.00 86.94 174 TYR A CA 1
ATOM 1406 C C . TYR A 1 174 ? -25.101 7.427 13.376 1.00 86.94 174 TYR A C 1
ATOM 1408 O O . TYR A 1 174 ? -25.919 7.881 14.176 1.00 86.94 174 TYR A O 1
ATOM 1416 N N . LYS A 1 175 ? -24.439 6.288 13.613 1.00 82.31 175 LYS A N 1
ATOM 1417 C CA . LYS A 1 175 ? -24.657 5.483 14.824 1.00 82.31 175 LYS A CA 1
ATOM 1418 C C . LYS A 1 175 ? -24.265 6.222 16.101 1.00 82.31 175 LYS A C 1
ATOM 1420 O O . LYS A 1 175 ? -25.019 6.169 17.064 1.00 82.31 175 LYS A O 1
ATOM 1425 N N . ILE A 1 176 ? -23.134 6.931 16.101 1.00 83.31 176 ILE A N 1
ATOM 1426 C CA . ILE A 1 176 ? -22.696 7.720 17.264 1.00 83.31 176 ILE A CA 1
ATOM 1427 C C . ILE A 1 176 ? -23.726 8.804 17.594 1.00 83.31 176 ILE A C 1
ATOM 1429 O O . ILE A 1 176 ? -24.118 8.933 18.749 1.00 83.31 176 ILE A O 1
ATOM 1433 N N . LYS A 1 177 ? -24.218 9.535 16.584 1.00 84.06 177 LYS A N 1
ATOM 1434 C CA . LYS A 1 177 ? -25.253 10.560 16.788 1.00 84.06 177 LYS A CA 1
ATOM 1435 C C . LYS A 1 177 ? -26.547 9.986 17.354 1.00 84.06 177 LYS A C 1
ATOM 1437 O O . LYS A 1 177 ? -27.167 10.633 18.186 1.00 84.06 177 LYS A O 1
ATOM 1442 N N . LYS A 1 178 ? -26.944 8.787 16.917 1.00 81.62 178 LYS A N 1
ATOM 1443 C CA . LYS A 1 178 ? -28.136 8.112 17.438 1.00 81.62 178 LYS A CA 1
ATOM 1444 C C . LYS A 1 178 ? -27.990 7.780 18.927 1.00 81.62 178 LYS A C 1
ATOM 1446 O O . LYS A 1 178 ? -28.879 8.106 19.691 1.00 81.62 178 LYS A O 1
ATOM 1451 N N . VAL A 1 179 ? -26.850 7.216 19.334 1.00 79.31 179 VAL A N 1
ATOM 1452 C CA . VAL A 1 179 ? -26.583 6.863 20.744 1.00 79.31 179 VAL A CA 1
ATOM 1453 C C . VAL A 1 179 ? -26.484 8.094 21.654 1.00 79.31 179 VAL A C 1
ATOM 1455 O O . VAL A 1 179 ? -26.769 7.988 22.833 1.00 79.31 179 VAL A O 1
ATOM 1458 N N . GLN A 1 180 ? -26.079 9.257 21.136 1.00 74.31 180 GLN A N 1
ATOM 1459 C CA . GLN A 1 180 ? -26.049 10.504 21.917 1.00 74.31 180 GLN A CA 1
ATOM 1460 C C . GLN A 1 180 ? -27.428 11.154 22.112 1.00 74.31 180 GLN A C 1
ATOM 1462 O O . GLN A 1 180 ? -27.547 12.060 22.933 1.00 74.31 180 GLN 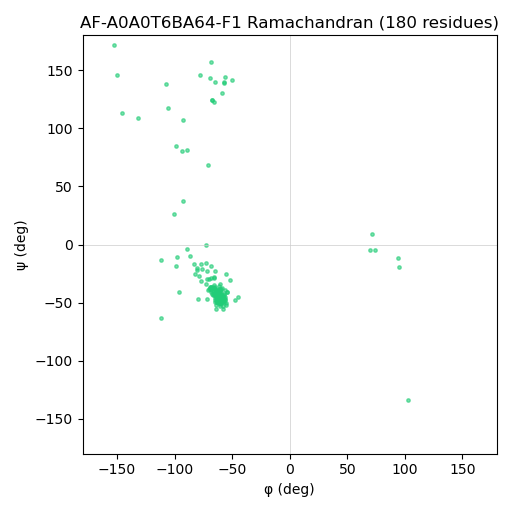A O 1
ATOM 1467 N N . HIS A 1 181 ? -28.425 10.760 21.317 1.00 66.81 181 HIS A N 1
ATOM 1468 C CA . HIS A 1 181 ? -29.779 11.315 21.359 1.00 66.81 181 HIS A CA 1
ATOM 1469 C C . HIS A 1 181 ? -30.770 10.462 22.169 1.00 66.81 181 HIS A C 1
ATOM 1471 O O . HIS A 1 181 ? -31.873 10.947 22.423 1.00 66.81 181 HIS A O 1
ATOM 1477 N N . ASP A 1 182 ? -30.375 9.242 22.545 1.00 53.41 182 ASP A N 1
ATOM 1478 C CA . ASP A 1 182 ? -31.088 8.339 23.461 1.00 53.41 182 ASP A CA 1
ATOM 1479 C C . ASP A 1 182 ? -30.543 8.506 24.894 1.00 53.41 182 ASP A C 1
ATOM 1481 O O . ASP A 1 182 ? -31.355 8.454 25.846 1.00 53.41 182 ASP A O 1
#

pLDDT: mean 87.53, std 9.51, range [49.88, 97.88]

Solvent-accessible surface area (backbone atoms only — not comparable to full-atom values): 9593 Å² total; per-residue (Å²): 102,79,82,51,43,62,57,40,50,51,50,43,49,55,62,66,70,45,88,82,73,47,72,66,56,54,38,50,42,53,19,40,51,25,42,45,52,18,44,52,42,48,48,55,51,71,76,42,86,81,59,55,52,70,56,21,34,50,47,22,49,52,25,50,32,22,45,45,24,18,56,36,24,50,40,49,45,44,50,52,53,31,44,52,70,64,64,80,41,73,99,66,94,48,68,71,62,50,53,54,48,51,50,54,47,48,51,52,23,48,46,52,28,50,51,51,45,54,52,50,48,49,29,47,76,74,42,59,83,90,42,72,72,25,26,41,50,36,69,93,39,50,38,58,34,86,61,63,27,35,44,57,76,49,49,46,58,48,51,52,50,50,52,52,38,52,52,41,49,54,53,39,54,53,48,53,55,52,65,74,74,109

Secondary structure (DSSP, 8-state):
-TTHHHHHHHHHHHHHH-S---HHHHHHHHHHHHHHHHHHHHHHHHH-S---HHHHHHHHHHHHHHHHHHHHHHHHHHHHHHHHHTS-S-----HHHHHHHHHHHHHHHHHHHHHHHHHHHHHHHHS-TTSTT---TTSSSSSPPTTHHIIIIIIHHHHHHHHHHHHHHHHHHHHHHHHHH-

Organism: NCBI:txid1629725